Protein AF-A0AAV6KVZ2-F1 (afdb_monomer_lite)

Foldseek 3Di:
DPPVVVVVVVVVVVVVVVVPPDDQQPPVVVCVVVVPDDDCVLQQQQLDDDDPQFFAHQPQQWDPDPDDDDTGGHGNSPPPDRVCSCVRGDHDDDDDDDDDDDDDDDDDDDDDPPPPDAAEEEEEEEEVCCVVVVDPDPLVVLVCVVCLQLRHHYPDYYYFYLALQRLLVVCLVCVVVGQAYEYEDLQDQDPSRNNQSSVLNNVVFAWDFDPVLQVLVCVLDPPDNPDPGRVNRGHGPPQWDFADDPQDSGTWIDGNRYTYQHDPDPVSSVSNSVSVVVVCVVPVSDDRDHRDDPPPPPPDPVPPPPPPDDDDDD

Structure (mmCIF, N/CA/C/O backbone):
data_AF-A0AAV6KVZ2-F1
#
_entry.id   AF-A0AAV6KVZ2-F1
#
loop_
_atom_site.group_PDB
_atom_site.id
_atom_site.type_symbol
_atom_site.label_atom_id
_atom_site.label_alt_id
_atom_site.label_comp_id
_atom_site.label_asym_id
_atom_site.label_entity_id
_atom_site.label_seq_id
_atom_site.pdbx_PDB_ins_code
_atom_site.Cartn_x
_atom_site.Cartn_y
_atom_site.Cartn_z
_atom_site.occupancy
_atom_site.B_iso_or_equiv
_atom_site.auth_seq_id
_atom_site.auth_comp_id
_atom_site.auth_asym_id
_atom_site.auth_atom_id
_atom_site.pdbx_PDB_model_num
ATOM 1 N N . MET A 1 1 ? 38.646 38.964 28.020 1.00 45.88 1 MET A N 1
ATOM 2 C CA . MET A 1 1 ? 37.956 38.286 26.898 1.00 45.88 1 MET A CA 1
ATOM 3 C C . MET A 1 1 ? 37.778 36.779 27.153 1.00 45.88 1 MET A C 1
ATOM 5 O O . MET A 1 1 ? 37.942 36.010 26.229 1.00 45.88 1 MET A O 1
ATOM 9 N N . ASN A 1 2 ? 37.398 36.346 28.369 1.00 44.19 2 ASN A N 1
ATOM 10 C CA . ASN A 1 2 ? 37.163 34.917 28.680 1.00 44.19 2 ASN A CA 1
ATOM 11 C C . ASN A 1 2 ? 35.854 34.644 29.450 1.00 44.19 2 ASN A C 1
ATOM 13 O O . ASN A 1 2 ? 35.636 33.536 29.916 1.00 44.19 2 ASN A O 1
ATOM 17 N N . VAL A 1 3 ? 34.956 35.630 29.565 1.00 39.69 3 VAL A N 1
ATOM 18 C CA . VAL A 1 3 ? 33.634 35.439 30.204 1.00 39.69 3 VAL A CA 1
ATOM 19 C C . VAL A 1 3 ? 32.521 35.241 29.162 1.00 39.69 3 VAL A C 1
ATOM 21 O O . VAL A 1 3 ? 31.504 34.622 29.444 1.00 39.69 3 VAL A O 1
ATOM 24 N N . VAL A 1 4 ? 32.739 35.677 27.916 1.00 39.88 4 VAL A N 1
ATOM 25 C CA . VAL A 1 4 ? 31.730 35.604 26.840 1.00 39.88 4 VAL A CA 1
ATOM 26 C C . VAL A 1 4 ? 31.629 34.196 26.229 1.00 39.88 4 VAL A C 1
ATOM 28 O O . VAL A 1 4 ? 30.555 33.791 25.799 1.00 39.88 4 VAL A O 1
ATOM 31 N N . ALA A 1 5 ? 32.705 33.401 26.270 1.00 41.00 5 ALA A N 1
ATOM 32 C CA . ALA A 1 5 ? 32.698 32.033 25.743 1.00 41.00 5 ALA A CA 1
ATOM 33 C C . ALA A 1 5 ? 31.942 31.034 26.646 1.00 41.00 5 ALA A C 1
ATOM 35 O O . ALA A 1 5 ? 31.371 30.071 26.146 1.00 41.00 5 ALA A O 1
ATOM 36 N N . GLY A 1 6 ? 31.877 31.279 27.962 1.00 36.25 6 GLY A N 1
ATOM 37 C CA . GLY A 1 6 ? 31.180 30.394 28.907 1.00 36.25 6 GLY A CA 1
ATOM 38 C C . GLY A 1 6 ? 29.652 30.508 28.865 1.00 36.25 6 GLY A C 1
ATOM 39 O O . GLY A 1 6 ? 28.956 29.533 29.127 1.00 36.25 6 GLY A O 1
ATOM 40 N N . ILE A 1 7 ? 29.119 31.674 28.481 1.00 40.41 7 ILE A N 1
ATOM 41 C CA . ILE A 1 7 ? 27.667 31.914 28.401 1.00 40.41 7 ILE A CA 1
ATOM 42 C C . ILE A 1 7 ? 27.078 31.299 27.120 1.00 40.41 7 ILE A C 1
ATOM 44 O O . ILE A 1 7 ? 25.950 30.815 27.131 1.00 40.41 7 ILE A O 1
ATOM 48 N N . SER A 1 8 ? 27.861 31.232 26.037 1.00 36.81 8 SER A N 1
ATOM 49 C CA . SER A 1 8 ? 27.413 30.651 24.764 1.00 36.81 8 SER A CA 1
ATOM 50 C C . SER A 1 8 ? 27.262 29.127 24.821 1.00 36.81 8 SER A C 1
ATOM 52 O O . SER A 1 8 ? 26.368 28.579 24.181 1.00 36.81 8 SER A O 1
ATOM 54 N N . VAL A 1 9 ? 28.102 28.443 25.605 1.00 45.66 9 VAL A N 1
ATOM 55 C CA . VAL A 1 9 ? 27.997 26.988 25.798 1.00 45.66 9 VAL A CA 1
ATOM 56 C C . VAL A 1 9 ? 26.833 26.655 26.732 1.00 45.66 9 VAL A C 1
ATOM 58 O O . VAL A 1 9 ? 26.086 25.727 26.454 1.00 45.66 9 VAL A O 1
ATOM 61 N N . LEU A 1 10 ? 26.594 27.462 27.772 1.00 40.72 10 LEU A N 1
ATOM 62 C CA . LEU A 1 10 ? 25.447 27.274 28.666 1.00 40.72 10 LEU A CA 1
ATOM 63 C C . LEU A 1 10 ? 24.098 27.516 27.973 1.00 40.72 10 LEU A C 1
ATOM 65 O O . LEU A 1 10 ? 23.171 26.762 28.243 1.00 40.72 10 LEU A O 1
ATOM 69 N N . LEU A 1 11 ? 23.987 28.482 27.047 1.00 41.22 11 LEU A N 1
ATOM 70 C CA . LEU A 1 11 ? 22.777 28.639 26.222 1.00 41.22 11 LEU A CA 1
ATOM 71 C C . LEU A 1 11 ? 22.594 27.488 25.220 1.00 41.22 11 LEU A C 1
ATOM 73 O O . LEU A 1 11 ? 21.468 27.043 25.016 1.00 41.22 11 LEU A O 1
ATOM 77 N N . GLY A 1 12 ? 23.680 26.985 24.624 1.00 37.12 12 GLY A N 1
ATOM 78 C CA . GLY A 1 12 ? 23.628 25.863 23.680 1.00 37.12 12 GLY A CA 1
ATOM 79 C C . GLY A 1 12 ? 23.163 24.563 24.336 1.00 37.12 12 GLY A C 1
ATOM 80 O O . GLY A 1 12 ? 22.291 23.881 23.804 1.00 37.12 12 GLY A O 1
ATOM 81 N N . THR A 1 13 ? 23.661 24.255 25.535 1.00 41.28 13 THR A N 1
ATOM 82 C CA . THR A 1 13 ? 23.224 23.064 26.276 1.00 41.28 13 THR A CA 1
ATOM 83 C C . THR A 1 13 ? 21.818 23.231 26.856 1.00 41.28 13 THR A C 1
ATOM 85 O O . THR A 1 13 ? 21.098 22.244 26.958 1.00 41.28 13 THR A O 1
ATOM 88 N N . PHE A 1 14 ? 21.378 24.458 27.173 1.00 37.12 14 PHE A N 1
ATOM 89 C CA . PHE A 1 14 ? 19.990 24.713 27.586 1.00 37.12 14 PHE A CA 1
ATOM 90 C C . PHE A 1 14 ? 18.992 24.502 26.441 1.00 37.12 14 PHE A C 1
ATOM 92 O O . PHE A 1 14 ? 17.895 24.023 26.692 1.00 37.12 14 PHE A O 1
ATOM 99 N N . ILE A 1 15 ? 19.375 24.815 25.197 1.00 43.00 15 ILE A N 1
ATOM 100 C CA . ILE A 1 15 ? 18.536 24.607 24.003 1.00 43.00 15 ILE A CA 1
ATOM 101 C C . ILE A 1 15 ? 18.480 23.122 23.617 1.00 43.00 15 ILE A C 1
ATOM 103 O O . ILE A 1 15 ? 17.422 22.633 23.232 1.00 43.00 15 ILE A O 1
ATOM 107 N N . ILE A 1 16 ? 19.574 22.375 23.793 1.00 41.19 16 ILE A N 1
ATOM 108 C CA . ILE A 1 16 ? 19.601 20.930 23.512 1.00 41.19 16 ILE A CA 1
ATOM 109 C C . ILE A 1 16 ? 18.844 20.138 24.592 1.00 41.19 16 ILE A C 1
ATOM 111 O O . ILE A 1 16 ? 18.106 19.221 24.254 1.00 41.19 16 ILE A O 1
ATOM 115 N N . LEU A 1 17 ? 18.908 20.543 25.867 1.00 36.56 17 LEU A N 1
ATOM 116 C CA . LEU A 1 17 ? 18.070 19.953 26.926 1.00 36.56 17 LEU A CA 1
ATOM 117 C C . LEU A 1 17 ? 16.587 20.355 26.834 1.00 36.56 17 LEU A C 1
ATOM 119 O O . LEU A 1 17 ? 15.742 19.664 27.395 1.00 36.56 17 LEU A O 1
ATOM 123 N N . PHE A 1 18 ? 16.250 21.435 26.120 1.00 39.59 18 PHE A N 1
ATOM 124 C CA . PHE A 1 18 ? 14.856 21.796 25.825 1.00 39.59 18 PHE A CA 1
ATOM 125 C C . PHE A 1 18 ? 14.285 21.056 24.605 1.00 39.59 18 PHE A C 1
ATOM 127 O O . PHE A 1 18 ? 13.068 20.945 24.472 1.00 39.59 18 PHE A O 1
ATOM 134 N N . SER A 1 19 ? 15.149 20.513 23.740 1.00 41.16 19 SER A N 1
ATOM 135 C CA . SER A 1 19 ? 14.770 19.774 22.528 1.00 41.16 19 SER A CA 1
ATOM 136 C C . SER A 1 19 ? 14.195 18.380 22.807 1.00 41.16 19 SER A C 1
ATOM 138 O O . SER A 1 19 ? 13.588 17.793 21.916 1.00 41.16 19 SER A O 1
ATOM 140 N N . GLU A 1 20 ? 14.371 17.843 24.017 1.00 40.62 20 GLU A N 1
ATOM 141 C CA . GLU A 1 20 ? 13.894 16.505 24.398 1.00 40.62 20 GLU A CA 1
ATOM 142 C C . GLU A 1 20 ? 12.537 16.506 25.128 1.00 40.62 20 GLU A C 1
ATOM 144 O O . GLU A 1 20 ? 12.079 15.440 25.536 1.00 40.62 20 GLU A O 1
ATOM 149 N N . LEU A 1 21 ? 11.852 17.655 25.289 1.00 41.38 21 LEU A N 1
ATOM 150 C CA . LEU A 1 21 ? 10.635 17.708 26.122 1.00 41.38 21 LEU A CA 1
ATOM 151 C C . LEU A 1 21 ? 9.369 18.355 25.537 1.00 41.38 21 LEU A C 1
ATOM 153 O O . LEU A 1 21 ? 8.394 18.479 26.275 1.00 41.38 21 LEU A O 1
ATOM 157 N N . LEU A 1 22 ? 9.314 18.743 24.259 1.00 41.97 22 LEU A N 1
ATOM 158 C CA . LEU A 1 22 ? 8.143 19.455 23.714 1.00 41.97 22 LEU A CA 1
ATOM 159 C C . LEU A 1 22 ? 7.638 18.867 22.391 1.00 41.97 22 LEU A C 1
ATOM 161 O O . LEU A 1 22 ? 7.711 19.475 21.326 1.00 41.97 22 LEU A O 1
ATOM 165 N N . LEU A 1 23 ? 7.031 17.680 22.484 1.00 45.09 23 LEU A N 1
ATOM 166 C CA . LEU A 1 23 ? 6.074 17.214 21.481 1.00 45.09 23 LEU A CA 1
ATOM 167 C C . LEU A 1 23 ? 4.821 18.129 21.512 1.00 45.09 23 LEU A C 1
ATOM 169 O O . LEU A 1 23 ? 4.102 18.194 22.504 1.00 45.09 23 LEU A O 1
ATOM 173 N N . SER A 1 24 ? 4.583 18.836 20.404 1.00 46.78 24 SER A N 1
ATOM 174 C CA . SER A 1 24 ? 3.329 19.489 19.967 1.00 46.78 24 SER A CA 1
ATOM 175 C C . SER A 1 24 ? 2.695 20.651 20.777 1.00 46.78 24 SER A C 1
ATOM 177 O O . SER A 1 24 ? 1.511 20.929 20.570 1.00 46.78 24 SER A O 1
ATOM 179 N N . ILE A 1 25 ? 3.431 21.400 21.613 1.00 51.09 25 ILE A N 1
ATOM 180 C CA . ILE A 1 25 ? 2.897 22.622 22.280 1.00 51.09 25 ILE A CA 1
ATOM 181 C C . ILE A 1 25 ? 3.502 23.964 21.810 1.00 51.09 25 ILE A C 1
ATOM 183 O O . ILE A 1 25 ? 2.911 25.017 22.049 1.00 51.09 25 ILE A O 1
ATOM 187 N N . ASP A 1 26 ? 4.616 23.980 21.071 1.00 66.50 26 ASP A N 1
ATOM 188 C CA . ASP A 1 26 ? 5.474 25.182 21.065 1.00 66.50 26 ASP A CA 1
ATOM 189 C C . ASP A 1 26 ? 5.425 26.116 19.845 1.00 66.50 26 ASP A C 1
ATOM 191 O O . ASP A 1 26 ? 5.998 27.206 19.895 1.00 66.50 26 ASP A O 1
ATOM 195 N N . ILE A 1 27 ? 4.694 25.794 18.770 1.00 74.38 27 ILE A N 1
ATOM 196 C CA . ILE A 1 27 ? 4.534 26.762 17.661 1.00 74.38 27 ILE A CA 1
ATOM 197 C C . ILE A 1 27 ? 3.760 27.992 18.155 1.00 74.38 27 ILE A C 1
ATOM 199 O O . ILE A 1 27 ? 4.134 29.132 17.878 1.00 74.38 27 ILE A O 1
ATOM 203 N N . TRP A 1 28 ? 2.704 27.780 18.942 1.00 81.62 28 TRP A N 1
ATOM 204 C CA . TRP A 1 28 ? 1.915 28.874 19.500 1.00 81.62 28 TRP A CA 1
ATOM 205 C C . TRP A 1 28 ? 2.687 29.687 20.539 1.00 81.62 28 TRP A C 1
ATOM 207 O O . TRP A 1 28 ? 2.597 30.916 20.529 1.00 81.62 28 TRP A O 1
ATOM 217 N N . ALA A 1 29 ? 3.489 29.031 21.383 1.00 77.19 29 ALA A N 1
ATOM 218 C CA . ALA A 1 29 ? 4.360 29.714 22.334 1.00 77.19 29 ALA A CA 1
ATOM 219 C C . ALA A 1 29 ? 5.362 30.625 21.610 1.00 77.19 29 ALA A C 1
ATOM 221 O O . ALA A 1 29 ? 5.516 31.791 21.985 1.00 77.19 29 ALA A O 1
ATOM 222 N N . PHE A 1 30 ? 5.967 30.142 20.522 1.00 80.56 30 PHE A N 1
ATOM 223 C CA . PHE A 1 30 ? 6.857 30.930 19.672 1.00 80.56 30 PHE A CA 1
ATOM 224 C C . PHE A 1 30 ? 6.142 32.128 19.027 1.00 80.56 30 PHE A C 1
ATOM 226 O O . PHE A 1 30 ? 6.596 33.265 19.169 1.00 80.56 30 PHE A O 1
ATOM 233 N N . LEU A 1 31 ? 4.996 31.907 18.371 1.00 83.06 31 LEU A N 1
ATOM 234 C CA . LEU A 1 31 ? 4.240 32.970 17.694 1.00 83.06 31 LEU A CA 1
ATOM 235 C C . LEU A 1 31 ? 3.813 34.084 18.662 1.00 83.06 31 LEU A C 1
ATOM 237 O O . LEU A 1 31 ? 3.938 35.268 18.335 1.00 83.06 31 LEU A O 1
ATOM 241 N N . LEU A 1 32 ? 3.350 33.721 19.863 1.00 82.31 32 LEU A N 1
ATOM 242 C CA . LEU A 1 32 ? 2.926 34.676 20.889 1.00 82.31 32 LEU A CA 1
ATOM 243 C C . LEU A 1 32 ? 4.117 35.411 21.517 1.00 82.31 32 LEU A C 1
ATOM 245 O O . LEU A 1 32 ? 4.066 36.633 21.675 1.00 82.31 32 LEU A O 1
ATOM 249 N N . THR A 1 33 ? 5.205 34.700 21.823 1.00 82.88 33 THR A N 1
ATOM 250 C CA . THR A 1 33 ? 6.411 35.283 22.439 1.00 82.88 33 THR A CA 1
ATOM 251 C C . THR A 1 33 ? 7.108 36.254 21.492 1.00 82.88 33 THR A C 1
ATOM 253 O O . THR A 1 33 ? 7.451 37.373 21.878 1.00 82.88 33 THR A O 1
ATOM 256 N N . CYS A 1 34 ? 7.255 35.871 20.224 1.00 82.38 34 CYS A N 1
ATOM 257 C CA . CYS A 1 34 ? 7.868 36.700 19.189 1.00 82.38 34 CYS A CA 1
ATOM 258 C C . CYS A 1 34 ? 6.903 37.741 18.595 1.00 82.38 34 CYS A C 1
ATOM 260 O O . CYS A 1 34 ? 7.308 38.518 17.731 1.00 82.38 34 CYS A O 1
ATOM 262 N N . LYS A 1 35 ? 5.641 37.783 19.056 1.00 84.94 35 LYS A N 1
ATOM 263 C CA . LYS A 1 35 ? 4.577 38.676 18.559 1.00 84.94 35 LYS A CA 1
ATOM 264 C C . LYS A 1 35 ? 4.429 38.631 17.034 1.00 84.94 35 LYS A C 1
ATOM 266 O O . LYS A 1 35 ? 4.205 39.653 16.380 1.00 84.94 35 LYS A O 1
ATOM 271 N N . VAL A 1 36 ? 4.563 37.436 16.468 1.00 84.25 36 VAL A N 1
ATOM 272 C CA . VAL A 1 36 ? 4.396 37.201 15.034 1.00 84.25 36 VAL A CA 1
ATOM 273 C C . VAL A 1 36 ? 2.915 37.340 14.699 1.00 84.25 36 VAL A C 1
ATOM 275 O O . VAL A 1 36 ? 2.055 36.789 15.386 1.00 84.25 36 VAL A O 1
ATOM 278 N N . ARG A 1 37 ? 2.590 38.091 13.643 1.00 85.56 37 ARG A N 1
ATOM 279 C CA . ARG A 1 37 ? 1.201 38.195 13.178 1.00 85.56 37 ARG A CA 1
ATOM 280 C C . ARG A 1 37 ? 0.755 36.858 12.588 1.00 85.56 37 ARG A C 1
ATOM 282 O O . ARG A 1 37 ? 1.418 36.335 11.698 1.00 85.56 37 ARG A O 1
ATOM 289 N N . TYR A 1 38 ? -0.394 36.360 13.034 1.00 84.44 38 TYR A N 1
ATOM 290 C CA . TYR A 1 38 ? -1.058 35.173 12.495 1.00 84.44 38 TYR A CA 1
ATOM 291 C C . TYR A 1 38 ? -2.487 35.502 12.036 1.00 84.44 38 TYR A C 1
ATOM 293 O O . TYR A 1 38 ? -2.988 36.609 12.241 1.00 84.44 38 TYR A O 1
ATOM 301 N N . CYS A 1 39 ? -3.130 34.556 11.347 1.00 86.44 39 CYS A N 1
ATOM 302 C CA . CYS A 1 39 ? -4.479 34.742 10.812 1.00 86.44 39 CYS A CA 1
ATOM 303 C C . CYS A 1 39 ? -5.520 34.861 11.939 1.00 86.44 39 CYS A C 1
ATOM 305 O O . CYS A 1 39 ? -5.598 33.994 12.803 1.00 86.44 39 CYS A O 1
ATOM 307 N N . SER A 1 40 ? -6.386 35.875 11.885 1.00 88.44 40 SER A N 1
ATOM 308 C CA . SER A 1 40 ? -7.417 36.134 12.907 1.00 88.44 40 SER A CA 1
ATOM 309 C C . SER A 1 40 ? -8.502 35.055 13.013 1.00 88.44 40 SER A C 1
ATOM 311 O O . SER A 1 40 ? -9.307 35.074 13.943 1.00 88.44 40 SER A O 1
ATOM 313 N N . LEU A 1 41 ? -8.554 34.104 12.076 1.00 87.12 41 LEU A N 1
ATOM 314 C CA . LEU A 1 41 ? -9.411 32.925 12.197 1.00 87.12 41 LEU A CA 1
ATOM 315 C C . LEU A 1 41 ? -8.935 32.001 13.324 1.00 87.12 41 LEU A C 1
ATOM 317 O O . LEU A 1 41 ? -9.760 31.375 13.981 1.00 87.12 41 LEU A O 1
ATOM 321 N N . TYR A 1 42 ? -7.637 31.969 13.629 1.00 88.19 42 TYR A N 1
ATOM 322 C CA . TYR A 1 42 ? -7.141 31.186 14.760 1.00 88.19 42 TYR A CA 1
ATOM 323 C C . TYR A 1 42 ? -7.688 31.690 16.102 1.00 88.19 42 TYR A C 1
ATOM 325 O O . TYR A 1 42 ? -7.873 30.893 17.015 1.00 88.19 42 TYR A O 1
ATOM 333 N N . ASP A 1 43 ? -8.061 32.969 16.209 1.00 88.75 43 ASP A N 1
ATOM 334 C CA . ASP A 1 43 ? -8.740 33.507 17.397 1.00 88.75 43 ASP A CA 1
ATOM 335 C C . ASP A 1 43 ? -10.205 33.059 17.520 1.00 88.75 43 ASP A C 1
ATOM 337 O O . ASP A 1 43 ? -10.811 33.170 18.583 1.00 88.75 43 ASP A O 1
ATOM 341 N N . GLN A 1 44 ? -10.774 32.538 16.433 1.00 87.69 44 GLN A N 1
ATOM 342 C CA . GLN A 1 44 ? -12.174 32.125 16.306 1.00 87.69 44 GLN A CA 1
ATOM 343 C C . GLN A 1 44 ? -12.332 30.597 16.337 1.00 87.69 44 GLN A C 1
ATOM 345 O O . GLN A 1 44 ? -13.322 30.065 15.842 1.00 87.69 44 GLN A O 1
ATOM 350 N N . GLY A 1 45 ? -11.355 29.878 16.900 1.00 85.62 45 GLY A N 1
ATOM 351 C CA . GLY A 1 45 ? -11.415 28.426 17.082 1.00 85.62 45 GLY A CA 1
ATOM 352 C C . GLY A 1 45 ? -10.989 27.587 15.890 1.00 85.62 45 GLY A C 1
ATOM 353 O O . GLY A 1 45 ? -11.044 26.364 15.968 1.00 85.62 45 GLY A O 1
ATOM 354 N N . TYR A 1 46 ? -10.544 28.192 14.792 1.00 88.19 46 TYR A N 1
ATOM 355 C CA . TYR A 1 46 ? -9.969 27.431 13.687 1.00 88.19 46 TYR A CA 1
ATOM 356 C C . TYR A 1 46 ? -8.568 26.978 14.067 1.00 88.19 46 TYR A C 1
ATOM 358 O O . TYR A 1 46 ? -7.735 27.812 14.378 1.00 88.19 46 TYR A O 1
ATOM 366 N N . THR A 1 47 ? -8.289 25.679 14.036 1.00 87.12 47 THR A N 1
ATOM 367 C CA . THR A 1 47 ? -6.973 25.126 14.415 1.00 87.12 47 THR A CA 1
ATOM 368 C C . THR A 1 47 ? -6.155 24.651 13.216 1.00 87.12 47 THR A C 1
ATOM 370 O O . THR A 1 47 ? -4.959 24.422 13.339 1.00 87.12 47 THR A O 1
ATOM 373 N N . SER A 1 48 ? -6.774 24.563 12.035 1.00 82.69 48 SER A N 1
ATOM 374 C CA . SER A 1 48 ? -6.115 24.270 10.763 1.00 82.69 48 SER A CA 1
ATOM 375 C C . SER A 1 48 ? -6.878 24.966 9.641 1.00 82.69 48 SER A C 1
ATOM 377 O O . SER A 1 48 ? -8.071 24.722 9.470 1.00 82.69 48 SER A O 1
ATOM 379 N N . ILE A 1 49 ? -6.207 25.840 8.888 1.00 80.00 49 ILE A N 1
ATOM 380 C CA . ILE A 1 49 ? -6.822 26.577 7.776 1.00 80.00 49 ILE A CA 1
ATOM 381 C C . ILE A 1 49 ? -6.533 25.839 6.465 1.00 80.00 49 ILE A C 1
ATOM 383 O O . ILE A 1 49 ? -5.380 25.564 6.128 1.00 80.00 49 ILE A O 1
ATOM 387 N N . GLY A 1 50 ? -7.590 25.463 5.751 1.00 73.94 50 GLY A N 1
ATOM 388 C CA . GLY A 1 50 ? -7.559 24.819 4.441 1.00 73.94 50 GLY A CA 1
ATOM 389 C C . GLY A 1 50 ? -8.260 25.662 3.379 1.00 73.94 50 GLY A C 1
ATOM 390 O O . GLY A 1 50 ? -7.986 26.849 3.223 1.00 73.94 50 GLY A O 1
ATOM 391 N N . SER A 1 51 ? -9.166 25.034 2.637 1.00 72.94 51 SER A N 1
ATOM 392 C CA . SER A 1 51 ? -10.070 25.691 1.696 1.00 72.94 51 SER A CA 1
ATOM 393 C C . SER A 1 51 ? -11.271 26.314 2.421 1.00 72.94 51 SER A C 1
ATOM 395 O O . SER A 1 51 ? -11.660 25.918 3.517 1.00 72.94 51 SER A O 1
ATOM 397 N N . ILE A 1 52 ? -11.948 27.258 1.767 1.00 72.50 52 ILE A N 1
ATOM 398 C CA . ILE A 1 52 ? -13.198 27.852 2.273 1.00 72.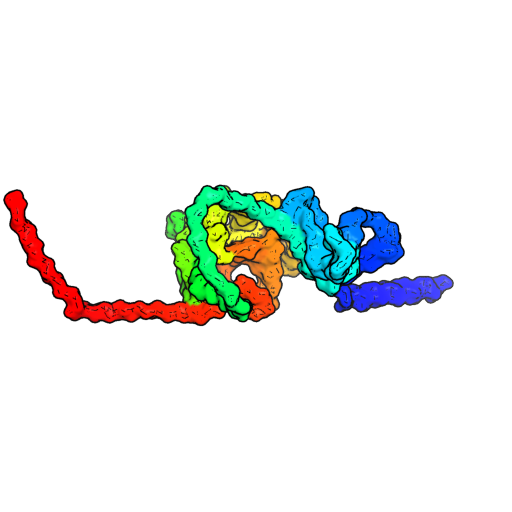50 52 ILE A CA 1
ATOM 399 C C . ILE A 1 52 ? -14.360 26.842 2.381 1.00 72.50 52 ILE A C 1
ATOM 401 O O . ILE A 1 52 ? -15.416 27.175 2.911 1.00 72.50 52 ILE A O 1
ATOM 405 N N . HIS A 1 53 ? -14.196 25.625 1.850 1.00 70.31 53 HIS A N 1
ATOM 406 C CA . HIS A 1 53 ? -15.236 24.592 1.801 1.00 70.31 53 HIS A CA 1
ATOM 407 C C . HIS A 1 53 ? -15.023 23.428 2.777 1.00 70.31 53 HIS A C 1
ATOM 409 O O . HIS A 1 53 ? -15.938 22.626 2.953 1.00 70.31 53 HIS A O 1
ATOM 415 N N . ASP A 1 54 ? -13.837 23.309 3.374 1.00 75.94 54 ASP A N 1
ATOM 416 C CA . ASP A 1 54 ? -13.450 22.177 4.226 1.00 75.94 54 ASP A CA 1
ATOM 417 C C . ASP A 1 54 ? -12.955 22.608 5.611 1.00 75.94 54 ASP A C 1
ATOM 419 O O . ASP A 1 54 ? -12.576 21.761 6.413 1.00 75.94 54 ASP A O 1
ATOM 423 N N . THR A 1 55 ? -12.959 23.910 5.893 1.00 81.00 55 THR A N 1
ATOM 424 C CA . THR A 1 55 ? -12.423 24.487 7.124 1.00 81.00 55 THR A CA 1
ATOM 425 C C . THR A 1 55 ? -13.568 24.913 8.036 1.00 81.00 55 THR A C 1
ATOM 427 O O . THR A 1 55 ? -14.293 25.858 7.725 1.00 81.00 55 THR A O 1
ATOM 430 N N . VAL A 1 56 ? -13.727 24.227 9.169 1.00 83.62 56 VAL A N 1
ATOM 431 C CA . VAL A 1 56 ? -14.680 24.575 10.234 1.00 83.62 56 VAL A CA 1
ATOM 432 C C . VAL A 1 56 ? -13.953 24.807 11.570 1.00 83.62 56 VAL A C 1
ATOM 434 O O . VAL A 1 56 ? -12.850 24.283 11.763 1.00 83.62 56 VAL A O 1
ATOM 437 N N . PRO A 1 57 ? -14.525 25.598 12.501 1.00 84.12 57 PRO A N 1
ATOM 438 C CA . PRO A 1 57 ? -13.966 25.757 13.840 1.00 84.12 57 PRO A CA 1
ATOM 439 C C . PRO A 1 57 ? -13.845 24.413 14.563 1.00 84.12 57 PRO A C 1
ATOM 441 O O . PRO A 1 57 ? -14.686 23.524 14.415 1.00 84.12 57 PRO A O 1
ATOM 444 N N . ASN A 1 58 ? -12.803 24.264 15.373 1.00 84.44 58 ASN A N 1
ATOM 445 C CA . ASN A 1 58 ? -12.594 23.072 16.175 1.00 84.44 58 ASN A CA 1
ATOM 446 C C . ASN A 1 58 ? -13.629 23.014 17.306 1.00 84.44 58 ASN A C 1
ATOM 448 O O . ASN A 1 58 ? -13.653 23.877 18.186 1.00 84.44 58 ASN A O 1
ATOM 452 N N . ALA A 1 59 ? -14.457 21.968 17.307 1.00 84.62 59 ALA A N 1
ATOM 453 C CA . ALA A 1 59 ? -15.520 21.782 18.292 1.00 84.62 59 ALA A CA 1
ATOM 454 C C . ALA A 1 59 ? -15.005 21.743 19.745 1.00 84.62 59 ALA A C 1
ATOM 456 O O . ALA A 1 59 ? -15.710 22.170 20.656 1.00 84.62 59 ALA A O 1
ATOM 457 N N . LEU A 1 60 ? -13.762 21.301 19.970 1.00 82.44 60 LEU A N 1
ATOM 458 C CA . LEU A 1 60 ? -13.148 21.231 21.304 1.00 82.44 60 LEU A CA 1
ATOM 459 C C . LEU A 1 60 ? -12.825 22.605 21.899 1.00 82.44 60 LEU A C 1
ATOM 461 O O . LEU A 1 60 ? -12.596 22.724 23.100 1.00 82.44 60 LEU A O 1
ATOM 465 N N . LEU A 1 61 ? -12.818 23.646 21.066 1.00 83.75 61 LEU A N 1
ATOM 466 C CA . LEU A 1 61 ? -12.640 25.029 21.493 1.00 83.75 61 LEU A CA 1
ATOM 467 C C . LEU A 1 61 ? -13.977 25.742 21.732 1.00 83.75 61 LEU A C 1
ATOM 469 O O . LEU A 1 61 ? -13.971 26.910 22.117 1.00 83.75 61 LEU A O 1
ATOM 473 N N . GLY A 1 62 ? -15.113 25.072 21.523 1.00 83.62 62 GLY A N 1
ATOM 474 C CA . GLY A 1 62 ? -16.439 25.640 21.753 1.00 83.62 62 GLY A CA 1
ATOM 475 C C . GLY A 1 62 ? -16.687 25.972 23.227 1.00 83.62 62 GLY A C 1
ATOM 476 O O . GLY A 1 62 ? -16.398 25.181 24.125 1.00 83.62 62 GLY A O 1
ATOM 477 N N . VAL A 1 63 ? -17.238 27.156 23.489 1.00 79.44 63 VAL A N 1
ATOM 478 C CA . VAL A 1 63 ? -17.727 27.573 24.805 1.00 79.44 63 VAL A CA 1
ATOM 479 C C . VAL A 1 63 ? -19.244 27.446 24.801 1.00 79.44 63 VAL A C 1
ATOM 481 O O . VAL A 1 63 ? -19.930 28.183 24.096 1.00 79.44 63 VAL A O 1
ATOM 484 N N . ASN A 1 64 ? -19.765 26.520 25.605 1.00 64.50 64 ASN A N 1
ATOM 485 C CA . ASN A 1 64 ? -21.199 26.407 25.846 1.00 64.50 64 ASN A CA 1
ATOM 486 C C . ASN A 1 64 ? -21.623 27.542 26.780 1.00 64.50 64 ASN A C 1
ATOM 488 O O . ASN A 1 64 ? -21.518 27.410 27.998 1.00 64.50 64 ASN A O 1
ATOM 492 N N . ASP A 1 65 ? -22.050 28.664 26.209 1.00 57.41 65 ASP A N 1
ATOM 493 C CA . ASP A 1 65 ? -22.688 29.732 26.971 1.00 57.41 65 ASP A CA 1
ATOM 494 C C . ASP A 1 65 ? -24.202 29.534 26.886 1.00 57.41 65 ASP A C 1
ATOM 496 O O . ASP A 1 65 ? -24.778 29.492 25.797 1.00 57.41 65 ASP A O 1
ATOM 500 N N . SER A 1 66 ? -24.849 29.346 28.032 1.00 58.03 66 SER A N 1
ATOM 501 C CA . SER A 1 66 ? -26.260 28.961 28.116 1.00 58.03 66 SER A CA 1
ATOM 502 C C . SER A 1 66 ? -27.238 30.074 27.723 1.00 58.03 66 SER A C 1
ATOM 504 O O . SER A 1 66 ? -28.439 29.857 27.840 1.00 58.03 66 SER A O 1
ATOM 506 N N . ASP A 1 67 ? -26.762 31.239 27.263 1.00 59.22 67 ASP A N 1
ATOM 507 C CA . ASP A 1 67 ? -27.622 32.422 27.135 1.00 59.22 67 ASP A CA 1
ATOM 508 C C . ASP A 1 67 ? -27.373 33.352 25.928 1.00 59.22 67 ASP A C 1
ATOM 510 O O . ASP A 1 67 ? -27.774 34.513 25.946 1.00 59.22 67 ASP A O 1
ATOM 514 N N . ASN A 1 68 ? -26.764 32.891 24.826 1.00 53.16 68 ASN A N 1
ATOM 515 C CA . ASN A 1 68 ? -26.897 33.609 23.546 1.00 53.16 68 ASN A CA 1
ATOM 516 C C . ASN A 1 68 ? -26.570 32.742 22.322 1.00 53.16 68 ASN A C 1
ATOM 518 O O . ASN A 1 68 ? -25.611 31.981 22.304 1.00 53.16 68 ASN A O 1
ATOM 522 N N . SER A 1 69 ? -27.357 32.912 21.262 1.00 55.16 69 SER A N 1
ATOM 523 C CA . SER A 1 69 ? -27.428 32.106 20.032 1.00 55.16 69 SER A CA 1
ATOM 524 C C . SER A 1 69 ? -26.233 32.228 19.064 1.00 55.16 69 SER A C 1
ATOM 526 O O . SER A 1 69 ? -26.404 32.159 17.845 1.00 55.16 69 SER A O 1
ATOM 528 N N . LYS A 1 70 ? -25.010 32.407 19.575 1.00 58.41 70 LYS A N 1
ATOM 529 C CA . LYS A 1 70 ? -23.776 32.388 18.776 1.00 58.41 70 LYS A CA 1
ATOM 530 C C . LYS A 1 70 ? -22.743 31.483 19.435 1.00 58.41 70 LYS A C 1
ATOM 532 O O . LYS A 1 70 ? -22.249 31.803 20.512 1.00 58.41 70 LYS A O 1
ATOM 537 N N . GLU A 1 71 ? -22.399 30.388 18.758 1.00 66.12 71 GLU A N 1
ATOM 538 C CA . GLU A 1 71 ? -21.289 29.514 19.144 1.00 66.12 71 GLU A CA 1
ATOM 539 C C . GLU A 1 71 ? -20.008 30.351 19.257 1.00 66.12 71 GLU A C 1
ATOM 541 O O . GLU A 1 71 ? -19.536 30.941 18.281 1.00 66.12 71 GLU A O 1
ATOM 546 N N . LYS A 1 72 ? -19.481 30.469 20.476 1.00 82.88 72 LYS A N 1
ATOM 547 C CA . LYS A 1 72 ? -18.266 31.228 20.762 1.00 82.88 72 LYS A CA 1
ATOM 548 C C . LYS A 1 72 ? -17.126 30.244 20.941 1.00 82.88 72 LYS A C 1
ATOM 550 O O . LYS A 1 72 ? -17.210 29.358 21.784 1.00 82.88 72 LYS A O 1
ATOM 555 N N . PHE A 1 73 ? -16.057 30.413 20.177 1.00 88.00 73 PHE A N 1
ATOM 556 C CA . PHE A 1 73 ? -14.896 29.535 20.245 1.00 88.00 73 PHE A CA 1
ATOM 557 C C . PHE A 1 73 ? -13.722 30.221 20.942 1.00 88.00 73 PHE A C 1
ATOM 559 O O . PHE A 1 73 ? -13.562 31.442 20.885 1.00 88.00 73 PHE A O 1
ATOM 566 N N . ARG A 1 74 ? -12.909 29.418 21.624 1.00 88.06 74 ARG A N 1
ATOM 567 C CA . ARG A 1 74 ? -11.610 29.806 22.171 1.00 88.06 74 ARG A CA 1
ATOM 568 C C . ARG A 1 74 ? -10.558 29.840 21.057 1.00 88.06 74 ARG A C 1
ATOM 570 O O . ARG A 1 74 ? -10.698 29.114 20.078 1.00 88.06 74 ARG A O 1
ATOM 577 N N . PRO A 1 75 ? -9.498 30.644 21.202 1.00 88.00 75 PRO A N 1
ATOM 578 C CA . PRO A 1 75 ? -8.404 30.676 20.242 1.00 88.00 75 PRO A CA 1
ATOM 579 C C . PRO A 1 75 ? -7.660 29.334 20.139 1.00 88.00 75 PRO A C 1
ATOM 581 O O . PRO A 1 75 ? -7.582 28.572 21.103 1.00 88.00 75 PRO A O 1
ATOM 584 N N . ALA A 1 76 ? -7.066 29.079 18.974 1.00 86.88 76 ALA A N 1
ATOM 585 C CA . ALA A 1 76 ? -6.424 27.821 18.596 1.00 86.88 76 ALA A CA 1
ATOM 586 C C . ALA A 1 76 ? -5.278 27.385 19.520 1.00 86.88 76 ALA A C 1
ATOM 588 O O . ALA A 1 76 ? -5.102 26.194 19.754 1.00 86.88 76 ALA A O 1
ATOM 589 N N . TYR A 1 77 ? -4.536 28.339 20.087 1.00 84.69 77 TYR A N 1
ATOM 590 C CA . TYR A 1 77 ? -3.452 28.068 21.036 1.00 84.69 77 TYR A CA 1
ATOM 591 C C . TYR A 1 77 ? -3.929 27.550 22.400 1.00 84.69 77 TYR A C 1
ATOM 593 O O . TYR A 1 77 ? -3.106 27.162 23.221 1.00 84.69 77 TYR A O 1
ATOM 601 N N . LEU A 1 78 ? -5.240 27.559 22.670 1.00 85.25 78 LEU A N 1
ATOM 602 C CA . LEU A 1 78 ? -5.828 26.947 23.867 1.00 85.25 78 LEU A CA 1
ATOM 603 C C . LEU A 1 78 ? -6.269 25.496 23.633 1.00 85.25 78 LEU A C 1
ATOM 605 O O . LEU A 1 78 ? -6.926 24.919 24.502 1.00 85.25 78 LEU A O 1
ATOM 609 N N . LEU A 1 79 ? -5.948 24.911 22.474 1.00 84.31 79 LEU A N 1
ATOM 610 C CA . LEU A 1 79 ? -6.233 23.509 22.202 1.00 84.31 79 LEU A CA 1
ATOM 611 C C . LEU A 1 79 ? -5.355 22.621 23.109 1.00 84.31 79 LEU A C 1
ATOM 613 O O . LEU A 1 79 ? -4.134 22.750 23.056 1.00 84.31 79 LEU A O 1
ATOM 617 N N . PRO A 1 80 ? -5.939 21.726 23.932 1.00 72.00 80 PRO A N 1
ATOM 618 C CA . PRO A 1 80 ? -5.171 20.930 24.896 1.00 72.00 80 PRO A CA 1
ATOM 619 C C . PRO A 1 80 ? -4.260 19.876 24.259 1.00 72.00 80 PRO A C 1
ATOM 621 O O . PRO A 1 80 ? -3.253 19.504 24.850 1.00 72.00 80 PRO A O 1
ATOM 624 N N . ASP A 1 81 ? -4.641 19.373 23.083 1.00 75.88 81 ASP A N 1
ATOM 625 C CA . ASP A 1 81 ? -3.925 18.328 22.354 1.00 75.88 81 ASP A CA 1
ATOM 626 C C . ASP A 1 81 ? -3.685 18.785 20.911 1.00 75.88 81 ASP A C 1
ATOM 628 O O . ASP A 1 81 ? -4.629 18.926 20.125 1.00 75.88 81 ASP A O 1
ATOM 632 N N . GLY A 1 82 ? -2.416 19.013 20.561 1.00 69.69 82 GLY A N 1
ATOM 633 C CA . GLY A 1 82 ? -2.009 19.438 19.221 1.00 69.69 82 GLY A CA 1
ATOM 634 C C . GLY A 1 82 ? -2.355 18.413 18.139 1.00 69.69 82 GLY A C 1
ATOM 635 O O . GLY A 1 82 ? -2.653 18.789 17.010 1.00 69.69 82 GLY A O 1
ATOM 636 N N . ARG A 1 83 ? -2.473 17.122 18.480 1.00 73.69 83 ARG A N 1
ATOM 637 C CA . ARG A 1 83 ? -2.877 16.073 17.523 1.00 73.69 83 ARG A CA 1
ATOM 638 C C . ARG A 1 83 ? -4.285 16.291 16.964 1.00 73.69 83 ARG A C 1
ATOM 640 O O . ARG A 1 83 ? -4.627 15.752 15.913 1.00 73.69 83 ARG A O 1
ATOM 647 N N . LEU A 1 84 ? -5.102 17.091 17.649 1.00 76.94 84 LEU A N 1
ATOM 648 C CA . LEU A 1 84 ? -6.480 17.405 17.273 1.00 76.94 84 LEU A CA 1
ATOM 649 C C . LEU A 1 84 ? -6.596 18.707 16.468 1.00 76.94 84 LEU A C 1
ATOM 651 O O . LEU A 1 84 ? -7.708 19.133 16.153 1.00 76.94 84 LEU A O 1
ATOM 655 N N . GLU A 1 85 ? -5.480 19.331 16.080 1.00 79.94 85 GLU A N 1
ATOM 656 C CA . GLU A 1 85 ? -5.458 20.565 15.284 1.00 79.94 85 GLU A CA 1
ATOM 657 C C . GLU A 1 85 ? -6.229 20.438 13.953 1.00 79.94 85 GLU A C 1
ATOM 659 O O . GLU A 1 85 ? -6.775 21.421 13.447 1.00 79.94 85 GLU A O 1
ATOM 664 N N . ARG A 1 86 ? -6.342 19.221 13.401 1.00 76.31 86 ARG A N 1
ATOM 665 C CA . ARG A 1 86 ? -7.035 18.935 12.130 1.00 76.31 86 ARG A CA 1
ATOM 666 C C . ARG A 1 86 ? -8.481 18.464 12.290 1.00 76.31 86 ARG A C 1
ATOM 668 O O . ARG A 1 86 ? -9.142 18.224 11.283 1.00 76.31 86 ARG A O 1
ATOM 675 N N . ALA A 1 87 ? -9.004 18.390 13.515 1.00 75.12 87 ALA A N 1
ATOM 676 C CA . ALA A 1 87 ? -10.382 17.959 13.772 1.00 75.12 87 ALA A CA 1
ATOM 677 C C . ALA A 1 87 ? -11.440 18.883 13.128 1.00 75.12 87 ALA A C 1
ATOM 679 O O . ALA A 1 87 ? -12.564 18.458 12.878 1.00 75.12 87 ALA A O 1
ATOM 680 N N . GLY A 1 88 ? -11.073 20.129 12.808 1.00 68.62 88 GLY A N 1
ATOM 681 C CA . GLY A 1 88 ? -11.911 21.085 12.078 1.00 68.62 88 GLY A CA 1
ATOM 682 C C . GLY A 1 88 ? -11.968 20.885 10.555 1.00 68.62 88 GLY A C 1
ATOM 683 O O . GLY A 1 88 ? -12.530 21.729 9.864 1.00 68.62 88 GLY A O 1
ATOM 684 N N . ARG A 1 89 ? -11.383 19.818 9.990 1.00 71.31 89 ARG A N 1
ATOM 685 C CA . ARG A 1 89 ? -11.457 19.530 8.546 1.00 71.31 89 ARG A CA 1
ATOM 686 C C . ARG A 1 89 ? -12.560 18.522 8.235 1.00 71.31 89 ARG A C 1
ATOM 688 O O . ARG A 1 89 ? -12.313 17.322 8.168 1.00 71.31 89 ARG A O 1
ATOM 695 N N . ALA A 1 90 ? -13.785 19.004 8.041 1.00 61.75 90 ALA A N 1
ATOM 696 C CA . ALA A 1 90 ? -14.927 18.161 7.690 1.00 61.75 90 ALA A CA 1
ATOM 697 C C . ALA A 1 90 ? -15.295 18.320 6.204 1.00 61.75 90 ALA A C 1
ATOM 699 O O . ALA A 1 90 ? -15.646 19.410 5.752 1.00 61.75 90 ALA A O 1
ATOM 700 N N . LYS A 1 91 ? -15.269 17.222 5.433 1.00 50.19 91 LYS A N 1
ATOM 701 C CA . LYS A 1 91 ? -15.846 17.181 4.077 1.00 50.19 91 LYS A CA 1
ATOM 702 C C . LYS A 1 91 ? -17.375 17.228 4.172 1.00 50.19 91 LYS A C 1
ATOM 704 O O . LYS A 1 91 ? -17.987 16.378 4.814 1.00 50.19 91 LYS A O 1
ATOM 709 N N . LYS A 1 92 ? -18.010 18.181 3.484 1.00 36.66 92 LYS A N 1
ATOM 710 C CA . LYS A 1 92 ? -19.470 18.218 3.313 1.00 36.66 92 LYS A CA 1
ATOM 711 C C . LYS A 1 92 ? -19.912 17.072 2.393 1.00 36.66 92 LYS A C 1
ATOM 713 O O . LYS A 1 92 ? -19.760 17.169 1.179 1.00 36.66 92 LYS A O 1
ATOM 718 N N . CYS A 1 93 ? -20.476 16.002 2.952 1.00 31.89 93 CYS A N 1
ATOM 719 C CA . CYS A 1 93 ? -21.233 15.022 2.169 1.00 31.89 93 CYS A CA 1
ATOM 720 C C . CYS A 1 93 ? -22.481 15.709 1.589 1.00 31.89 93 CYS A C 1
ATOM 722 O O . CYS A 1 93 ? -23.286 16.281 2.326 1.00 31.89 93 CYS A O 1
ATOM 724 N N . SER A 1 94 ? -22.640 15.689 0.268 1.00 28.58 94 SER A N 1
ATOM 725 C CA . SER A 1 94 ? -23.870 16.117 -0.406 1.00 28.58 94 SER A CA 1
ATOM 726 C C . SER A 1 94 ? -25.061 15.243 0.028 1.00 28.58 94 SER A C 1
ATOM 728 O O . SER A 1 94 ? -24.882 14.034 0.187 1.00 28.58 94 SER A O 1
ATOM 730 N N . PRO A 1 95 ? -26.272 15.803 0.215 1.00 31.72 95 PRO A N 1
ATOM 731 C CA . PRO A 1 95 ? -27.422 15.029 0.677 1.00 31.72 95 PRO A CA 1
ATOM 732 C C . PRO A 1 95 ? -27.967 14.109 -0.432 1.00 31.72 95 PRO A C 1
ATOM 734 O O . PRO A 1 95 ? -27.969 14.506 -1.600 1.00 31.72 95 PRO A O 1
ATOM 737 N N . PRO A 1 96 ? -28.477 12.909 -0.094 1.00 33.38 96 PRO A N 1
ATOM 738 C CA . PRO A 1 96 ? -29.213 12.081 -1.037 1.00 33.38 96 PRO A CA 1
ATOM 739 C C . PRO A 1 96 ? -30.601 12.683 -1.292 1.00 33.38 96 PRO A C 1
ATOM 741 O O . PRO A 1 96 ? -31.272 13.181 -0.386 1.00 33.38 96 PRO A O 1
ATOM 744 N N . VAL A 1 97 ? -31.018 12.640 -2.554 1.00 30.88 97 VAL A N 1
ATOM 745 C CA . VAL A 1 97 ? -32.334 13.079 -3.015 1.00 30.88 97 VAL A CA 1
ATOM 746 C C . VAL A 1 97 ? -33.436 12.248 -2.346 1.00 30.88 97 VAL A C 1
ATOM 748 O O . VAL A 1 97 ? -33.376 11.024 -2.280 1.00 30.88 97 VAL A O 1
ATOM 751 N N . SER A 1 98 ? -34.431 12.984 -1.855 1.00 32.41 98 SER A N 1
ATOM 752 C CA . SER A 1 98 ? -35.698 12.567 -1.254 1.00 32.41 98 SER A CA 1
ATOM 753 C C . SER A 1 98 ? -36.399 11.395 -1.958 1.00 32.41 98 SER A C 1
ATOM 755 O O . SER A 1 98 ? -36.696 11.458 -3.149 1.00 32.41 98 SER A O 1
ATOM 757 N N . GLY A 1 99 ? -36.759 10.387 -1.159 1.00 26.53 99 GLY A N 1
ATOM 758 C CA . GLY A 1 99 ? -37.734 9.339 -1.454 1.00 26.53 99 GLY A CA 1
ATOM 759 C C . GLY A 1 99 ? -38.272 8.772 -0.136 1.00 26.53 99 GLY A C 1
ATOM 760 O O . GLY A 1 99 ? -37.631 7.948 0.504 1.00 26.53 99 GLY A O 1
ATOM 761 N N . CYS A 1 100 ? -39.407 9.313 0.302 1.00 23.92 100 CYS A N 1
ATOM 762 C CA . CYS A 1 100 ? -40.111 9.073 1.565 1.00 23.92 100 CYS A CA 1
ATOM 763 C C . CYS A 1 100 ? -40.503 7.596 1.784 1.00 23.92 100 CYS A C 1
ATOM 765 O O . CYS A 1 100 ? -40.974 6.974 0.844 1.00 23.92 100 CYS A O 1
ATOM 767 N N . PHE A 1 101 ? -40.396 7.079 3.017 1.00 24.92 101 PHE A N 1
ATOM 768 C CA . PHE A 1 101 ? -41.550 6.614 3.810 1.00 24.92 101 PHE A CA 1
ATOM 769 C C . PHE A 1 101 ? -41.186 6.517 5.301 1.00 24.92 101 PHE A C 1
ATOM 771 O O . PHE A 1 101 ? -40.156 5.984 5.703 1.00 24.92 101 PHE A O 1
ATOM 778 N N . SER A 1 102 ? -42.067 7.098 6.110 1.00 28.61 102 SER A N 1
ATOM 779 C CA . SER A 1 102 ? -42.034 7.253 7.561 1.00 28.61 102 SER A CA 1
ATOM 780 C C . SER A 1 102 ? -42.329 5.963 8.326 1.00 28.61 102 SER A C 1
ATOM 782 O O . SER A 1 102 ? -43.257 5.240 7.969 1.00 28.61 102 SER A O 1
ATOM 784 N N . SER A 1 103 ? -41.694 5.779 9.484 1.00 27.08 103 SER A N 1
ATOM 785 C CA . SER A 1 103 ? -42.339 5.185 10.666 1.00 27.08 103 SER A CA 1
ATOM 786 C C . SER A 1 103 ? -41.666 5.706 11.933 1.00 27.08 103 SER A C 1
ATOM 788 O O . SER A 1 103 ? -40.473 5.520 12.148 1.00 27.08 103 SER A O 1
ATOM 790 N N . ILE A 1 104 ? -42.457 6.395 12.748 1.00 34.88 104 ILE A N 1
ATOM 791 C CA . ILE A 1 104 ? -42.124 6.869 14.088 1.00 34.88 104 ILE A CA 1
ATOM 792 C C . ILE A 1 104 ? -42.243 5.685 15.050 1.00 34.88 104 ILE A C 1
ATOM 794 O O . ILE A 1 104 ? -43.316 5.095 15.128 1.00 34.88 104 ILE A O 1
ATOM 798 N N . SER A 1 105 ? -41.211 5.416 15.853 1.00 34.16 105 SER A N 1
ATOM 799 C CA . SER A 1 105 ? -41.414 4.953 17.232 1.00 34.16 105 SER A CA 1
ATOM 800 C C . SER A 1 105 ? -40.154 5.111 18.087 1.00 34.16 105 SER A C 1
ATOM 802 O O . SER A 1 105 ? -39.171 4.404 17.902 1.00 34.16 105 SER A O 1
ATOM 804 N N . ASN A 1 106 ? -40.275 6.039 19.038 1.00 32.22 106 ASN A N 1
ATOM 805 C CA . ASN A 1 106 ? -39.836 6.013 20.435 1.00 32.22 106 ASN A CA 1
ATOM 806 C C . ASN A 1 106 ? -38.373 5.709 20.785 1.00 32.22 106 ASN A C 1
ATOM 808 O O . ASN A 1 106 ? -37.842 4.625 20.574 1.00 32.22 106 ASN A O 1
ATOM 812 N N . GLY A 1 107 ? -37.772 6.697 21.453 1.00 39.38 107 GLY A N 1
ATOM 813 C CA . GLY A 1 107 ? -36.426 6.642 21.988 1.00 39.38 107 GLY A CA 1
ATOM 814 C C . GLY A 1 107 ? -36.220 5.566 23.051 1.00 39.38 107 GLY A C 1
ATOM 815 O O . GLY A 1 107 ? -37.025 5.384 23.965 1.00 39.38 107 GLY A O 1
ATOM 816 N N . LEU A 1 108 ? -35.052 4.939 22.962 1.00 31.86 108 LEU A N 1
ATOM 817 C CA . LEU A 1 108 ? -34.363 4.309 24.071 1.00 31.86 108 LEU A CA 1
ATOM 818 C C . LEU A 1 108 ? -32.872 4.649 23.953 1.00 31.86 108 LEU A C 1
ATOM 820 O O . LEU A 1 108 ? -32.308 4.719 22.864 1.00 31.86 108 LEU A O 1
ATOM 824 N N . LYS A 1 109 ? -32.289 4.958 25.106 1.00 31.23 109 LYS A N 1
ATOM 825 C CA . LYS A 1 109 ? -30.935 5.464 25.324 1.00 31.23 109 LYS A CA 1
ATOM 826 C C . LYS A 1 109 ? -29.863 4.550 24.715 1.00 31.23 109 LYS A C 1
ATOM 828 O O . LYS A 1 109 ? -29.963 3.338 24.845 1.00 31.23 109 LYS A O 1
ATOM 833 N N . SER A 1 110 ? -28.822 5.181 24.160 1.00 41.84 110 SER A N 1
ATOM 834 C CA . SER A 1 110 ? -27.404 4.800 24.271 1.00 41.84 110 SER A CA 1
ATOM 835 C C . SER A 1 110 ? -27.133 3.326 24.596 1.00 41.84 110 SER A C 1
ATOM 837 O O . SER A 1 110 ? -27.016 2.982 25.771 1.00 41.84 110 SER A O 1
ATOM 839 N N . VAL A 1 111 ? -26.940 2.499 23.568 1.00 34.31 111 VAL A N 1
ATOM 840 C CA . VAL A 1 111 ? -26.098 1.298 23.646 1.00 34.31 111 VAL A CA 1
ATOM 841 C C . VAL A 1 111 ? -25.396 1.128 22.300 1.00 34.31 111 VAL A C 1
ATOM 843 O O . VAL A 1 111 ? -26.026 1.232 21.247 1.00 34.31 111 VAL A O 1
ATOM 846 N N . ASP A 1 112 ? -24.088 0.914 22.371 1.00 41.28 112 ASP A N 1
ATOM 847 C CA . ASP A 1 112 ? -23.139 0.711 21.285 1.00 41.28 112 ASP A CA 1
ATOM 848 C C . ASP A 1 112 ? -23.676 -0.147 20.132 1.00 41.28 112 ASP A C 1
ATOM 850 O O . ASP A 1 112 ? -23.880 -1.356 20.251 1.00 41.28 112 ASP A O 1
ATOM 854 N N . LEU A 1 113 ? -23.818 0.468 18.958 1.00 36.91 113 LEU A N 1
ATOM 855 C CA . LEU A 1 113 ? -23.909 -0.261 17.699 1.00 36.91 113 LEU A CA 1
ATOM 856 C C . LEU A 1 113 ? -22.491 -0.658 17.274 1.00 36.91 113 LEU A C 1
ATOM 858 O O . LEU A 1 113 ? -21.945 -0.132 16.306 1.00 36.91 113 LEU A O 1
ATOM 862 N N . HIS A 1 114 ? -21.913 -1.642 17.968 1.00 39.19 114 HIS A N 1
ATOM 863 C CA . HIS A 1 114 ? -20.963 -2.550 17.332 1.00 39.19 114 HIS A CA 1
ATOM 864 C C . HIS A 1 114 ? -21.719 -3.257 16.203 1.00 39.19 114 HIS A C 1
ATOM 866 O O . HIS A 1 114 ? -22.304 -4.328 16.374 1.00 39.19 114 HIS A O 1
ATOM 872 N N . LYS A 1 115 ? -21.760 -2.627 15.024 1.00 41.06 115 LYS A N 1
ATOM 873 C CA . LYS A 1 115 ? -22.085 -3.334 13.793 1.00 41.06 115 LYS A CA 1
ATOM 874 C C . LYS A 1 115 ? -21.045 -4.437 13.674 1.00 41.06 115 LYS A C 1
ATOM 876 O O . LYS A 1 115 ? -19.874 -4.167 13.436 1.00 41.06 115 LYS A O 1
ATOM 881 N N . ASN A 1 116 ? -21.504 -5.669 13.844 1.00 44.97 116 ASN A N 1
ATOM 882 C CA . ASN A 1 116 ? -20.806 -6.910 13.533 1.00 44.97 116 ASN A CA 1
ATOM 883 C C . ASN A 1 116 ? -20.623 -7.022 12.000 1.00 44.97 116 ASN A C 1
ATOM 885 O O . ASN A 1 116 ? -21.101 -7.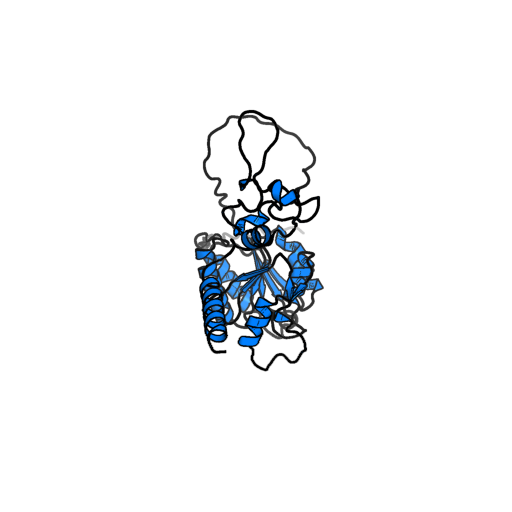954 11.357 1.00 44.97 116 ASN A O 1
ATOM 889 N N . GLY A 1 117 ? -20.066 -5.969 11.395 1.00 56.06 117 GLY A N 1
ATOM 890 C CA . GLY A 1 117 ? -19.799 -5.839 9.977 1.00 56.06 117 GLY A CA 1
ATOM 891 C C . GLY A 1 117 ? -18.515 -6.582 9.677 1.00 56.06 117 GLY A C 1
ATOM 892 O O . GLY A 1 117 ? -17.469 -6.284 10.244 1.00 56.06 117 GLY A O 1
ATOM 893 N N . MET A 1 118 ? -18.622 -7.585 8.818 1.00 77.50 118 MET A N 1
ATOM 894 C CA . MET A 1 118 ? -17.482 -8.334 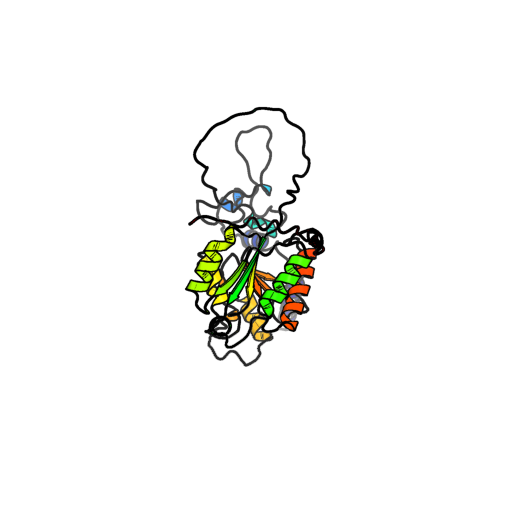8.318 1.00 77.50 118 MET A CA 1
ATOM 895 C C . MET A 1 118 ? -16.558 -7.381 7.556 1.00 77.50 118 MET A C 1
ATOM 897 O O . MET A 1 118 ? -16.946 -6.881 6.499 1.00 77.50 118 MET A O 1
ATOM 901 N N . LEU A 1 119 ? -15.372 -7.124 8.111 1.00 88.00 119 LEU A N 1
ATOM 902 C CA . LEU A 1 119 ? -14.382 -6.235 7.509 1.00 88.00 119 LEU A CA 1
ATOM 903 C C . LEU A 1 119 ? -13.852 -6.842 6.215 1.00 88.00 119 LEU A C 1
ATOM 905 O O . LEU A 1 119 ? -13.531 -8.036 6.162 1.00 88.00 119 LEU A O 1
ATOM 909 N N . LYS A 1 120 ? -13.771 -6.021 5.172 1.00 92.31 120 LYS A N 1
ATOM 910 C CA . LYS A 1 120 ? -13.333 -6.422 3.840 1.00 92.31 120 LYS A CA 1
ATOM 911 C C . LYS A 1 120 ? -11.940 -5.897 3.536 1.00 92.31 120 LYS A C 1
ATOM 913 O O . LYS A 1 120 ? -11.678 -4.703 3.662 1.00 92.31 120 LYS A O 1
ATOM 918 N N . ALA A 1 121 ? -11.080 -6.795 3.070 1.00 93.62 121 ALA A N 1
ATOM 919 C CA . ALA A 1 121 ? -9.766 -6.464 2.545 1.00 93.62 121 ALA A CA 1
ATOM 920 C C . ALA A 1 121 ? -9.710 -6.676 1.028 1.00 93.62 121 ALA A C 1
ATOM 922 O O . ALA A 1 121 ? -10.212 -7.678 0.520 1.00 93.62 121 ALA A O 1
ATOM 923 N N . LEU A 1 122 ? -9.043 -5.771 0.322 1.00 94.56 122 LEU A N 1
ATOM 924 C CA . LEU A 1 122 ? -8.574 -5.979 -1.047 1.00 94.56 122 LEU A CA 1
ATOM 925 C C . LEU A 1 122 ? -7.071 -6.240 -1.019 1.00 94.56 122 LEU A C 1
ATOM 927 O O . LEU A 1 122 ? -6.354 -5.591 -0.261 1.00 94.56 122 LEU A O 1
ATOM 931 N N . VAL A 1 123 ? -6.599 -7.146 -1.868 1.00 95.50 123 VAL A N 1
ATOM 932 C CA . VAL A 1 123 ? -5.169 -7.384 -2.070 1.00 95.50 123 VAL A CA 1
ATOM 933 C C . VAL A 1 123 ? -4.810 -7.066 -3.520 1.00 95.50 123 VAL A C 1
ATOM 935 O O . VAL A 1 123 ? -5.455 -7.574 -4.435 1.00 95.50 123 VAL A O 1
ATOM 938 N N . ILE A 1 124 ? -3.797 -6.228 -3.731 1.00 94.88 124 ILE A N 1
ATOM 939 C CA . ILE A 1 124 ? -3.285 -5.846 -5.048 1.00 94.88 124 ILE A CA 1
ATOM 940 C C . ILE A 1 124 ? -1.812 -6.253 -5.139 1.00 94.88 124 ILE A C 1
ATOM 942 O O . ILE A 1 124 ? -0.994 -5.843 -4.319 1.00 94.88 124 ILE A O 1
ATOM 946 N N . ALA A 1 125 ? -1.487 -7.037 -6.158 1.00 93.94 125 ALA A N 1
ATOM 947 C CA . ALA A 1 125 ? -0.127 -7.363 -6.552 1.00 93.94 125 ALA A CA 1
ATOM 948 C C . ALA A 1 125 ? 0.275 -6.474 -7.732 1.00 93.94 125 ALA A C 1
ATOM 950 O O . ALA A 1 125 ? -0.422 -6.464 -8.749 1.00 93.94 125 ALA A O 1
ATOM 951 N N . VAL A 1 126 ? 1.383 -5.749 -7.615 1.00 92.06 126 VAL A N 1
ATOM 952 C CA . VAL A 1 126 ? 1.941 -4.933 -8.701 1.00 92.06 126 VAL A CA 1
ATOM 953 C C . VAL A 1 126 ? 3.193 -5.622 -9.224 1.00 92.06 126 VAL A C 1
ATOM 955 O O . VAL A 1 126 ? 4.152 -5.797 -8.476 1.00 92.06 126 VAL A O 1
ATOM 958 N N . GLY A 1 127 ? 3.179 -6.027 -10.493 1.00 89.06 127 GLY A N 1
ATOM 959 C CA . GLY A 1 127 ? 4.325 -6.704 -11.095 1.00 89.06 127 GLY A CA 1
ATOM 960 C C . GLY A 1 127 ? 3.999 -7.332 -12.444 1.00 89.06 127 GLY A C 1
ATOM 961 O O . GLY A 1 127 ? 3.128 -8.200 -12.559 1.00 89.06 127 GLY A O 1
ATOM 962 N N . ASP A 1 128 ? 4.732 -6.922 -13.474 1.00 88.50 128 ASP A N 1
ATOM 963 C CA . ASP A 1 128 ? 4.579 -7.466 -14.824 1.00 88.50 128 ASP A CA 1
ATOM 964 C C . ASP A 1 128 ? 5.056 -8.924 -14.893 1.00 88.50 128 ASP A C 1
ATOM 966 O O . ASP A 1 128 ? 4.503 -9.739 -15.626 1.00 88.50 128 ASP A O 1
ATOM 970 N N . GLU A 1 129 ? 6.041 -9.295 -14.078 1.00 87.88 129 GLU A N 1
ATOM 971 C CA . GLU A 1 129 ? 6.564 -10.652 -13.944 1.00 87.88 129 GLU A CA 1
ATOM 972 C C . GLU A 1 129 ? 5.513 -11.663 -13.474 1.00 87.88 129 GLU A C 1
ATOM 974 O O . GLU A 1 129 ? 5.566 -12.829 -13.882 1.00 87.88 129 GLU A O 1
ATOM 979 N N . ILE A 1 130 ? 4.549 -11.211 -12.663 1.00 87.62 130 ILE A N 1
ATOM 980 C CA . ILE A 1 130 ? 3.416 -12.022 -12.211 1.00 87.62 130 ILE A CA 1
ATOM 981 C C . ILE A 1 130 ? 2.424 -12.182 -13.367 1.00 87.62 130 ILE A C 1
ATOM 983 O O . ILE A 1 130 ? 1.971 -13.292 -13.645 1.00 87.62 130 ILE A O 1
ATOM 987 N N . LEU A 1 131 ? 2.126 -11.095 -14.088 1.00 89.06 131 LEU A N 1
ATOM 988 C CA . LEU A 1 131 ? 1.212 -11.115 -15.237 1.00 89.06 131 LEU A CA 1
ATOM 989 C C . LEU A 1 131 ? 1.739 -11.949 -16.408 1.00 89.06 131 LEU A C 1
ATOM 991 O O . LEU A 1 131 ? 0.970 -12.649 -17.066 1.00 89.06 131 LEU A O 1
ATOM 995 N N . PHE A 1 132 ? 3.045 -11.903 -16.661 1.00 89.62 132 PHE A N 1
ATOM 996 C CA . PHE A 1 132 ? 3.698 -12.706 -17.693 1.00 89.62 132 PHE A CA 1
ATOM 997 C C . PHE A 1 132 ? 3.882 -14.171 -17.282 1.00 89.62 132 PHE A C 1
ATOM 999 O O . PHE A 1 132 ? 4.256 -14.994 -18.117 1.00 89.62 132 PHE A O 1
ATOM 1006 N N . GLY A 1 133 ? 3.623 -14.515 -16.016 1.00 87.81 133 GLY A N 1
ATOM 1007 C CA . GLY A 1 133 ? 3.812 -15.865 -15.490 1.00 87.81 133 GLY A CA 1
ATOM 1008 C C . GLY A 1 133 ? 5.281 -16.278 -15.367 1.00 87.81 133 GLY A C 1
ATOM 1009 O O . GLY A 1 133 ? 5.570 -17.464 -15.219 1.00 87.81 133 GLY A O 1
ATOM 1010 N N . SER A 1 134 ? 6.210 -15.320 -15.422 1.00 88.75 134 SER A N 1
ATOM 1011 C CA . SER A 1 134 ? 7.643 -15.561 -15.224 1.00 88.75 134 SER A CA 1
ATOM 1012 C C . SER A 1 134 ? 7.947 -15.939 -13.774 1.00 88.75 134 SER A C 1
ATOM 1014 O O . SER A 1 134 ? 8.843 -16.742 -13.513 1.00 88.75 134 SER A O 1
ATOM 1016 N N . ILE A 1 135 ? 7.198 -15.362 -12.831 1.00 87.25 135 ILE A N 1
ATOM 1017 C CA . ILE A 1 135 ? 7.288 -15.634 -11.397 1.00 87.25 135 ILE A CA 1
ATOM 1018 C C . ILE A 1 135 ? 5.879 -15.931 -10.873 1.00 87.25 135 ILE A C 1
ATOM 1020 O O . ILE A 1 135 ? 4.914 -15.257 -11.223 1.00 87.25 135 ILE A O 1
ATOM 1024 N N . ALA A 1 136 ? 5.754 -16.957 -10.029 1.00 88.62 136 ALA A N 1
ATOM 1025 C CA . ALA A 1 136 ? 4.495 -17.276 -9.364 1.00 88.62 136 ALA A CA 1
ATOM 1026 C C . ALA A 1 136 ? 4.294 -16.387 -8.130 1.00 88.62 136 ALA A C 1
ATOM 1028 O O . ALA A 1 136 ? 5.190 -16.288 -7.289 1.00 88.62 136 ALA A O 1
ATOM 1029 N N . ASP A 1 137 ? 3.104 -15.802 -7.984 1.00 90.69 137 ASP A N 1
ATOM 1030 C CA . ASP A 1 137 ? 2.751 -15.022 -6.798 1.00 90.69 137 ASP A CA 1
ATOM 1031 C C . ASP A 1 137 ? 2.616 -15.917 -5.555 1.00 90.69 137 ASP A C 1
ATOM 1033 O O . ASP A 1 137 ? 1.722 -16.762 -5.452 1.00 90.69 137 ASP A O 1
ATOM 1037 N N . GLN A 1 138 ? 3.517 -15.714 -4.594 1.00 89.75 138 GLN A N 1
ATOM 1038 C CA . GLN A 1 138 ? 3.504 -16.397 -3.297 1.00 89.75 138 GLN A CA 1
ATOM 1039 C C . GLN A 1 138 ? 3.030 -15.491 -2.152 1.00 89.75 138 GLN A C 1
ATOM 1041 O O . GLN A 1 138 ? 2.632 -15.992 -1.094 1.00 89.75 138 GLN A O 1
ATOM 1046 N N . LEU A 1 139 ? 3.066 -14.171 -2.346 1.00 90.75 139 LEU A N 1
ATOM 1047 C CA . LEU A 1 139 ? 2.764 -13.188 -1.308 1.00 90.75 139 LEU A CA 1
ATOM 1048 C C . LEU A 1 139 ? 1.255 -13.050 -1.132 1.00 90.75 139 LEU A C 1
ATOM 1050 O O . LEU A 1 139 ? 0.763 -13.130 -0.005 1.00 90.75 139 LEU A O 1
ATOM 1054 N N . GLY A 1 140 ? 0.514 -12.963 -2.235 1.00 92.06 140 GLY A N 1
ATOM 1055 C CA . GLY A 1 140 ? -0.937 -12.802 -2.240 1.00 92.06 140 GLY A CA 1
ATOM 1056 C C . GLY A 1 140 ? -1.673 -13.881 -1.451 1.00 92.06 140 GLY A C 1
ATOM 1057 O O . GLY A 1 140 ? -2.378 -13.562 -0.486 1.00 92.06 140 GLY A O 1
ATOM 1058 N N . PRO A 1 141 ? -1.478 -15.177 -1.768 1.00 92.50 141 PRO A N 1
ATOM 1059 C CA . PRO A 1 141 ? -2.088 -16.269 -1.012 1.00 92.50 141 PRO A CA 1
ATOM 1060 C C . PRO A 1 141 ? -1.663 -16.306 0.464 1.00 92.50 141 PRO A C 1
ATOM 1062 O O . PRO A 1 141 ? -2.452 -16.685 1.334 1.00 92.50 141 PRO A O 1
ATOM 1065 N N . SER A 1 142 ? -0.419 -15.927 0.776 1.00 92.94 142 SER A N 1
ATOM 1066 C CA . SER A 1 142 ? 0.063 -15.860 2.160 1.00 92.94 142 SER A CA 1
ATOM 1067 C C . SER A 1 142 ? -0.637 -14.751 2.948 1.00 92.94 142 SER A C 1
ATOM 1069 O O . SER A 1 142 ? -1.173 -15.001 4.030 1.00 92.94 142 SER A O 1
ATOM 1071 N N . LEU A 1 143 ? -0.725 -13.558 2.362 1.00 92.69 143 LEU A N 1
ATOM 1072 C CA . LEU A 1 143 ? -1.406 -12.406 2.938 1.00 92.69 143 LEU A CA 1
ATOM 1073 C C . LEU A 1 143 ? -2.902 -12.672 3.131 1.00 92.69 143 LEU A C 1
ATOM 1075 O O . LEU A 1 143 ? -3.450 -12.362 4.185 1.00 92.69 143 LEU A O 1
ATOM 1079 N N . CYS A 1 144 ? -3.555 -13.345 2.180 1.00 92.31 144 CYS A N 1
ATOM 1080 C CA . CYS A 1 144 ? -4.958 -13.736 2.324 1.00 92.31 144 CYS A CA 1
ATOM 1081 C C . CYS A 1 144 ? -5.180 -14.658 3.531 1.00 92.31 144 CYS A C 1
ATOM 1083 O O . CYS A 1 144 ? -6.111 -14.450 4.306 1.00 92.31 144 CYS A O 1
ATOM 1085 N N . ARG A 1 145 ? -4.310 -15.660 3.736 1.00 91.62 145 ARG A N 1
ATOM 1086 C CA . ARG A 1 145 ? -4.393 -16.550 4.910 1.00 91.62 145 ARG A CA 1
ATOM 1087 C C . ARG A 1 145 ? -4.236 -15.778 6.218 1.00 91.62 145 ARG A C 1
ATOM 1089 O O . ARG A 1 145 ? -4.952 -16.064 7.176 1.00 91.62 145 ARG A O 1
ATOM 1096 N N . LYS A 1 146 ? -3.328 -14.802 6.248 1.00 91.50 146 LYS A N 1
ATOM 1097 C CA . LYS A 1 146 ? -3.100 -13.924 7.400 1.00 91.50 146 LYS A CA 1
ATOM 1098 C C . LYS A 1 146 ? -4.286 -12.994 7.677 1.00 91.50 146 LYS A C 1
ATOM 1100 O O . LYS A 1 146 ? -4.703 -12.871 8.820 1.00 91.50 146 LYS A O 1
ATOM 1105 N N . LEU A 1 147 ? -4.892 -12.409 6.646 1.00 89.62 147 LEU A N 1
ATOM 1106 C CA . LEU A 1 147 ? -6.101 -11.588 6.784 1.00 89.62 147 LEU A CA 1
ATOM 1107 C C . LEU A 1 147 ? -7.284 -12.411 7.311 1.00 89.62 147 LEU A C 1
ATOM 1109 O O . LEU A 1 147 ? -7.948 -12.020 8.270 1.00 89.62 147 LEU A O 1
ATOM 1113 N N . CYS A 1 148 ? -7.498 -13.605 6.760 1.00 88.75 148 CYS A N 1
ATOM 1114 C CA . CYS A 1 148 ? -8.542 -14.509 7.238 1.00 88.75 148 CYS A CA 1
ATOM 1115 C C . CYS A 1 148 ? -8.328 -14.942 8.701 1.00 88.75 148 CYS A C 1
ATOM 1117 O O . CYS A 1 148 ? -9.301 -15.119 9.440 1.00 88.75 148 CYS A O 1
ATOM 1119 N N . SER A 1 149 ? -7.074 -15.096 9.149 1.00 87.81 149 SER A N 1
ATOM 1120 C CA . SER A 1 149 ? -6.776 -15.491 10.534 1.00 87.81 149 SER A CA 1
ATOM 1121 C C . SER A 1 149 ? -7.109 -14.400 11.557 1.00 87.81 149 SER A C 1
ATOM 1123 O O . SER A 1 149 ? -7.405 -14.728 12.704 1.00 87.81 149 SER A O 1
ATOM 1125 N N . ILE A 1 150 ? -7.148 -13.130 11.140 1.00 84.38 150 ILE A N 1
ATOM 1126 C CA . ILE A 1 150 ? -7.576 -11.989 11.967 1.00 84.38 150 ILE A CA 1
ATOM 1127 C C . ILE A 1 150 ? -9.050 -11.603 11.749 1.00 84.38 150 ILE A C 1
ATOM 1129 O O . ILE A 1 150 ? -9.460 -10.506 12.123 1.00 84.38 150 ILE A O 1
ATOM 1133 N N . GLY A 1 151 ? -9.839 -12.476 11.112 1.00 82.81 151 GLY A N 1
ATOM 1134 C CA . GLY A 1 151 ? -11.284 -12.292 10.933 1.00 82.81 151 GLY A CA 1
ATOM 1135 C C . GLY A 1 151 ? -11.687 -11.377 9.771 1.00 82.81 151 GLY A C 1
ATOM 1136 O O . GLY A 1 151 ? -12.864 -11.038 9.649 1.00 82.81 151 GLY A O 1
ATOM 1137 N N . TRP A 1 152 ? -10.747 -10.989 8.906 1.00 89.06 152 TRP A N 1
ATOM 1138 C CA . TRP A 1 152 ? -11.027 -10.177 7.722 1.00 89.06 152 TRP A CA 1
ATOM 1139 C C . TRP A 1 152 ? -11.408 -11.061 6.537 1.00 89.06 152 TRP A C 1
ATOM 1141 O O . TRP A 1 152 ? -10.852 -12.139 6.336 1.00 89.06 152 TRP A O 1
ATOM 1151 N N . THR A 1 153 ? -12.347 -10.593 5.720 1.00 91.12 153 THR A N 1
ATOM 1152 C CA . THR A 1 153 ? -12.723 -11.265 4.474 1.00 91.12 153 THR A CA 1
ATOM 1153 C C . THR A 1 153 ? -12.028 -10.603 3.303 1.00 91.12 153 THR A C 1
ATOM 1155 O O . THR A 1 153 ? -12.240 -9.423 3.035 1.00 91.12 153 THR A O 1
ATOM 1158 N N . VAL A 1 154 ? -11.223 -11.367 2.572 1.00 92.56 154 VAL A N 1
ATOM 1159 C CA . VAL A 1 154 ? -10.622 -10.873 1.333 1.00 92.56 154 VAL A CA 1
ATOM 1160 C C . VAL A 1 154 ? -11.683 -10.872 0.236 1.00 92.56 154 VAL A C 1
ATOM 1162 O O . VAL A 1 154 ? -12.227 -11.922 -0.103 1.00 92.56 154 VAL A O 1
ATOM 1165 N N . SER A 1 155 ? -12.009 -9.695 -0.295 1.00 91.31 155 SER A N 1
ATOM 1166 C CA . SER A 1 155 ? -13.030 -9.528 -1.333 1.00 91.31 155 SER A CA 1
ATOM 1167 C C . SER A 1 155 ? -12.520 -9.944 -2.711 1.00 91.31 155 SER A C 1
ATOM 1169 O O . SER A 1 155 ? -13.250 -10.561 -3.485 1.00 91.31 155 SER A O 1
ATOM 1171 N N . GLN A 1 156 ? -11.269 -9.603 -3.014 1.00 91.94 156 GLN A N 1
ATOM 1172 C CA . GLN A 1 156 ? -10.595 -9.901 -4.267 1.00 91.94 156 GLN A CA 1
ATOM 1173 C C . GLN A 1 156 ? -9.075 -9.841 -4.060 1.00 91.94 156 GLN A C 1
ATOM 1175 O O . GLN A 1 156 ? -8.574 -9.061 -3.248 1.00 91.94 156 GLN A O 1
ATOM 1180 N N . ILE A 1 157 ? -8.360 -10.647 -4.844 1.00 93.81 157 ILE A N 1
ATOM 1181 C CA . ILE A 1 157 ? -6.958 -10.417 -5.178 1.00 93.81 157 ILE A CA 1
ATOM 1182 C C . ILE A 1 157 ? -6.874 -9.962 -6.640 1.00 93.81 157 ILE A C 1
ATOM 1184 O O . ILE A 1 157 ? -7.484 -10.578 -7.517 1.00 93.81 157 ILE A O 1
ATOM 1188 N N . ALA A 1 158 ? -6.198 -8.847 -6.894 1.00 93.56 158 ALA A N 1
ATOM 1189 C CA . ALA A 1 158 ? -5.988 -8.296 -8.227 1.00 93.56 158 ALA A CA 1
ATOM 1190 C C . ALA A 1 158 ? -4.490 -8.252 -8.523 1.00 93.56 158 ALA A C 1
ATOM 1192 O O . ALA A 1 158 ? -3.705 -7.882 -7.658 1.00 93.56 158 ALA A O 1
ATOM 1193 N N . VAL A 1 159 ? -4.104 -8.613 -9.743 1.00 93.50 159 VAL A N 1
ATOM 1194 C CA . VAL A 1 159 ? -2.740 -8.417 -10.239 1.00 93.50 159 VAL A CA 1
ATOM 1195 C C . VAL A 1 159 ? -2.808 -7.323 -11.293 1.00 93.50 159 VAL A C 1
ATOM 1197 O O . VAL A 1 159 ? -3.603 -7.426 -12.228 1.00 93.50 159 VAL A O 1
ATOM 1200 N N . VAL A 1 160 ? -2.014 -6.272 -11.122 1.00 93.94 160 VAL A N 1
ATOM 1201 C CA . VAL A 1 160 ? -1.973 -5.111 -12.014 1.00 93.94 160 VAL A CA 1
ATOM 1202 C C . VAL A 1 160 ? -0.580 -4.943 -12.606 1.00 93.94 160 VAL A C 1
ATOM 1204 O O . VAL A 1 160 ? 0.417 -5.410 -12.049 1.00 93.94 160 VAL A O 1
ATOM 1207 N N . ARG A 1 161 ? -0.525 -4.281 -13.763 1.00 91.44 161 ARG A N 1
ATOM 1208 C CA . ARG A 1 161 ? 0.738 -3.952 -14.424 1.00 91.44 161 ARG A CA 1
ATOM 1209 C C . ARG A 1 161 ? 1.553 -2.984 -13.583 1.00 91.44 161 ARG A C 1
ATOM 1211 O O . ARG A 1 161 ? 0.990 -2.188 -12.828 1.00 91.44 161 ARG A O 1
ATOM 1218 N N . ASN A 1 162 ? 2.865 -3.012 -13.782 1.00 90.00 162 ASN A N 1
ATOM 1219 C CA . ASN A 1 162 ? 3.795 -2.077 -13.162 1.00 90.00 162 ASN A CA 1
ATOM 1220 C C . ASN A 1 162 ? 3.759 -0.698 -13.855 1.00 90.00 162 ASN A C 1
ATOM 1222 O O . ASN A 1 162 ? 4.770 -0.189 -14.335 1.00 90.00 162 ASN A O 1
ATOM 1226 N N . ASP A 1 163 ? 2.570 -0.091 -13.927 1.00 90.38 163 ASP A N 1
ATOM 1227 C CA . ASP A 1 163 ? 2.357 1.267 -14.418 1.00 90.38 163 ASP A CA 1
ATOM 1228 C C . ASP A 1 163 ? 1.428 2.072 -13.491 1.00 90.38 163 ASP A C 1
ATOM 1230 O O . ASP A 1 163 ? 0.521 1.533 -12.853 1.00 90.38 163 ASP A O 1
ATOM 1234 N N . VAL A 1 164 ? 1.675 3.385 -13.404 1.00 91.62 164 VAL A N 1
ATOM 1235 C CA . VAL A 1 164 ? 0.977 4.299 -12.480 1.00 91.62 164 VAL A CA 1
ATOM 1236 C C . VAL A 1 164 ? -0.534 4.301 -12.714 1.00 91.62 164 VAL A C 1
ATOM 1238 O O . VAL A 1 164 ? -1.303 4.397 -11.758 1.00 91.62 164 VAL A O 1
ATOM 1241 N N . ASP A 1 165 ? -0.967 4.203 -13.971 1.00 93.56 165 ASP A N 1
ATOM 1242 C CA . ASP A 1 165 ? -2.374 4.316 -14.348 1.00 93.56 165 ASP A CA 1
ATOM 1243 C C . ASP A 1 165 ? -3.158 3.072 -13.932 1.00 93.56 165 ASP A C 1
ATOM 1245 O O . ASP A 1 165 ? -4.220 3.201 -13.326 1.00 93.56 165 ASP A O 1
ATOM 1249 N N . SER A 1 166 ? -2.599 1.883 -14.165 1.00 93.00 166 SER A N 1
ATOM 1250 C CA . SER A 1 166 ? -3.196 0.604 -13.773 1.00 93.00 166 SER A CA 1
ATOM 1251 C C . SER A 1 166 ? -3.330 0.480 -12.255 1.00 93.00 166 SER A C 1
ATOM 1253 O O . SER A 1 166 ? -4.374 0.050 -11.761 1.00 93.00 166 SER A O 1
ATOM 1255 N N . VAL A 1 167 ? -2.301 0.884 -11.498 1.00 93.50 167 VAL A N 1
ATOM 1256 C CA . VAL A 1 167 ? -2.377 0.912 -10.028 1.00 93.50 167 VAL A CA 1
ATOM 1257 C C . VAL A 1 167 ? -3.434 1.917 -9.572 1.00 93.50 167 VAL A C 1
ATOM 1259 O O . VAL A 1 167 ? -4.253 1.601 -8.707 1.00 93.50 167 VAL A O 1
ATOM 1262 N N . ALA A 1 168 ? -3.446 3.117 -10.159 1.00 94.81 168 ALA A N 1
ATOM 1263 C CA . ALA A 1 168 ? -4.384 4.162 -9.772 1.00 94.81 168 ALA A CA 1
ATOM 1264 C C . ALA A 1 168 ? -5.843 3.756 -10.015 1.00 94.81 168 ALA A C 1
ATOM 1266 O O . ALA A 1 168 ? -6.679 3.946 -9.132 1.00 94.81 168 ALA A O 1
ATOM 1267 N N . GLU A 1 169 ? -6.134 3.169 -11.177 1.00 93.38 169 GLU A N 1
ATOM 1268 C CA . GLU A 1 169 ? -7.473 2.718 -11.552 1.00 93.38 169 GLU A CA 1
ATOM 1269 C C . GLU A 1 169 ? -7.992 1.642 -10.590 1.00 93.38 169 GLU A C 1
ATOM 1271 O O . GLU A 1 169 ? -9.107 1.761 -10.076 1.00 93.38 169 GLU A O 1
ATOM 1276 N N . GLU A 1 170 ? -7.184 0.623 -10.278 1.00 93.56 170 GLU A N 1
ATOM 1277 C CA . GLU A 1 170 ? -7.635 -0.467 -9.406 1.00 93.56 170 GLU A CA 1
ATOM 1278 C C . GLU A 1 170 ? -7.833 -0.003 -7.956 1.00 93.56 170 GLU A C 1
ATOM 1280 O O . GLU A 1 170 ? -8.819 -0.377 -7.309 1.00 93.56 170 GLU A O 1
ATOM 1285 N N . VAL A 1 171 ? -6.954 0.872 -7.453 1.00 93.31 171 VAL A N 1
ATOM 1286 C CA . VAL A 1 171 ? -7.113 1.476 -6.123 1.00 93.31 171 VAL A CA 1
ATOM 1287 C C . VAL A 1 171 ? -8.344 2.379 -6.089 1.00 93.31 171 VAL A C 1
ATOM 1289 O O . VAL A 1 171 ? -9.161 2.265 -5.175 1.00 93.31 171 VAL A O 1
ATOM 1292 N N . GLU A 1 172 ? -8.527 3.258 -7.074 1.00 92.50 172 GLU A N 1
ATOM 1293 C CA . GLU A 1 172 ? -9.666 4.177 -7.127 1.00 92.50 172 GLU A CA 1
ATOM 1294 C C . GLU A 1 172 ? -11.001 3.430 -7.184 1.00 92.50 172 GLU A C 1
ATOM 1296 O O . GLU A 1 172 ? -11.932 3.776 -6.449 1.00 92.50 172 GLU A O 1
ATOM 1301 N N . ARG A 1 173 ? -11.066 2.371 -7.995 1.00 88.00 173 ARG A N 1
ATOM 1302 C CA . ARG A 1 173 ? -12.259 1.543 -8.180 1.00 88.00 173 ARG A CA 1
ATOM 1303 C C . ARG A 1 173 ? -12.693 0.843 -6.896 1.00 88.00 173 ARG A C 1
ATOM 1305 O O . ARG A 1 173 ? -13.887 0.649 -6.683 1.00 88.00 173 ARG A O 1
ATOM 1312 N N . ARG A 1 174 ? -11.743 0.427 -6.053 1.00 84.38 174 ARG A N 1
ATOM 1313 C CA . ARG A 1 174 ? -12.017 -0.513 -4.953 1.00 84.38 174 ARG A CA 1
ATOM 1314 C C . ARG A 1 174 ? -11.806 0.046 -3.552 1.00 84.38 174 ARG A C 1
ATOM 1316 O O . ARG A 1 174 ? -12.286 -0.573 -2.599 1.00 84.38 174 ARG A O 1
ATOM 1323 N N . LYS A 1 175 ? -11.168 1.211 -3.400 1.00 84.19 175 LYS A N 1
ATOM 1324 C CA . LYS A 1 175 ? -10.919 1.844 -2.091 1.00 84.19 175 LYS A CA 1
ATOM 1325 C C . LYS A 1 175 ? -12.188 2.166 -1.297 1.00 84.19 175 LYS A C 1
ATOM 1327 O O . LYS A 1 175 ? -12.111 2.247 -0.080 1.00 84.19 175 LYS A O 1
ATOM 1332 N N . SER A 1 176 ? -13.331 2.385 -1.953 1.00 83.50 176 SER A N 1
ATOM 1333 C CA . SER A 1 176 ? -14.606 2.724 -1.293 1.00 83.50 176 SER A CA 1
ATOM 1334 C C . SER A 1 176 ? -15.438 1.499 -0.905 1.00 83.50 176 SER A C 1
ATOM 1336 O O . SER A 1 176 ? -16.308 1.596 -0.042 1.00 83.50 176 SER A O 1
ATOM 1338 N N . GLU A 1 177 ? -15.186 0.353 -1.539 1.00 85.62 177 GLU A N 1
ATOM 1339 C CA . GLU A 1 177 ? -15.925 -0.896 -1.319 1.00 85.62 177 GLU A CA 1
ATOM 1340 C C . GLU A 1 177 ? -15.296 -1.781 -0.233 1.00 85.62 177 GLU A C 1
ATOM 1342 O O . GLU A 1 177 ? -15.923 -2.745 0.220 1.00 85.62 177 GLU A O 1
ATOM 1347 N N . ASN A 1 178 ? -14.055 -1.475 0.153 1.00 87.88 178 ASN A N 1
ATOM 1348 C CA . ASN A 1 178 ? -13.247 -2.256 1.081 1.00 87.88 178 ASN A CA 1
ATOM 1349 C C . ASN A 1 178 ? -12.773 -1.392 2.248 1.00 87.88 178 ASN A C 1
ATOM 1351 O O . ASN A 1 178 ? -12.41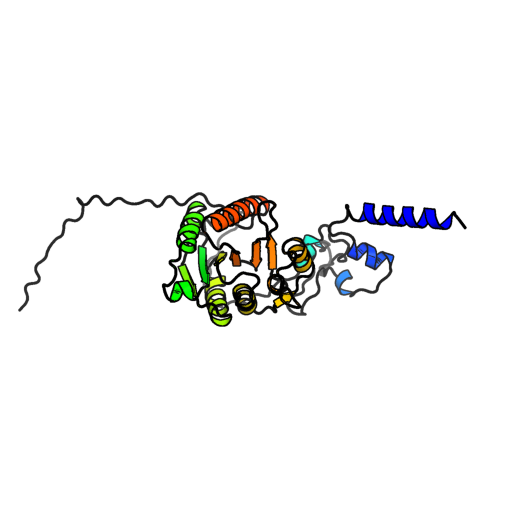2 -0.230 2.070 1.00 87.88 178 ASN A O 1
ATOM 1355 N N . ASP A 1 179 ? -12.727 -1.990 3.436 1.00 89.12 179 ASP A N 1
ATOM 1356 C CA . ASP A 1 179 ? -12.280 -1.316 4.654 1.00 89.12 179 ASP A CA 1
ATOM 1357 C C . ASP A 1 179 ? -10.760 -1.106 4.658 1.00 89.12 179 ASP A C 1
ATOM 1359 O O . ASP A 1 179 ? -10.279 -0.113 5.198 1.00 89.12 179 ASP A O 1
ATOM 1363 N N . MET A 1 180 ? -10.002 -2.013 4.031 1.00 90.94 180 MET A N 1
ATOM 1364 C CA . MET A 1 180 ? -8.552 -1.894 3.859 1.00 90.94 180 MET A CA 1
ATOM 1365 C C . MET A 1 180 ? -8.109 -2.450 2.506 1.00 90.94 180 MET A C 1
ATOM 1367 O O . MET A 1 180 ? -8.637 -3.452 2.021 1.00 90.94 180 MET A O 1
ATOM 1371 N N . VAL A 1 181 ? -7.108 -1.821 1.909 1.00 93.75 181 VAL A N 1
ATOM 1372 C CA . VAL A 1 181 ? -6.439 -2.270 0.691 1.00 93.75 181 VAL A CA 1
ATOM 1373 C C . VAL A 1 181 ? -4.980 -2.532 1.027 1.00 93.75 181 VAL A C 1
ATOM 1375 O O . VAL A 1 181 ? -4.311 -1.679 1.599 1.00 93.75 181 VAL A O 1
ATOM 1378 N N . PHE A 1 182 ? -4.482 -3.702 0.659 1.00 94.44 182 PHE A N 1
ATOM 1379 C CA . PHE A 1 182 ? -3.079 -4.059 0.790 1.00 94.44 182 PHE A CA 1
ATOM 1380 C C . PHE A 1 182 ? -2.465 -4.132 -0.593 1.00 94.44 182 PHE A C 1
ATOM 1382 O O . PHE A 1 182 ? -3.000 -4.821 -1.460 1.00 94.44 182 PHE A O 1
ATOM 1389 N N . ILE A 1 183 ? -1.352 -3.439 -0.789 1.00 94.50 183 ILE A N 1
ATOM 1390 C CA . ILE A 1 183 ? -0.609 -3.447 -2.045 1.00 94.50 183 ILE A CA 1
ATOM 1391 C C . ILE A 1 183 ? 0.798 -3.946 -1.763 1.00 94.50 183 ILE A C 1
ATOM 1393 O O . ILE A 1 183 ? 1.405 -3.517 -0.787 1.00 94.50 183 ILE A O 1
ATOM 1397 N N . TYR A 1 184 ? 1.311 -4.837 -2.602 1.00 91.88 184 TYR A N 1
ATOM 1398 C CA . TYR A 1 184 ? 2.713 -5.247 -2.581 1.00 91.88 184 TYR A CA 1
ATOM 1399 C C . TYR A 1 184 ? 3.286 -5.265 -3.996 1.00 91.88 184 TYR A C 1
ATOM 1401 O O . TYR A 1 184 ? 2.552 -5.433 -4.974 1.00 91.88 184 TYR A O 1
ATOM 1409 N N . GLY A 1 185 ? 4.607 -5.122 -4.083 1.00 83.12 185 GLY A N 1
ATOM 1410 C CA . GLY A 1 185 ? 5.324 -5.000 -5.351 1.00 83.12 185 GLY A CA 1
ATOM 1411 C C . GLY A 1 185 ? 5.364 -3.561 -5.875 1.00 83.12 185 GLY A C 1
ATOM 1412 O O . GLY A 1 185 ? 4.575 -2.708 -5.461 1.00 83.12 185 GLY A O 1
ATOM 1413 N N . GLY A 1 186 ? 6.335 -3.274 -6.746 1.00 76.00 186 GLY A N 1
ATOM 1414 C CA . GLY A 1 186 ? 6.570 -1.929 -7.295 1.00 76.00 186 GLY A CA 1
ATOM 1415 C C . GLY A 1 186 ? 6.933 -0.874 -6.240 1.00 76.00 186 GLY A C 1
ATOM 1416 O O . GLY A 1 186 ? 6.527 0.284 -6.370 1.00 76.00 186 GLY A O 1
ATOM 1417 N N . VAL A 1 187 ? 7.611 -1.291 -5.162 1.00 70.69 187 VAL A N 1
ATOM 1418 C CA . VAL A 1 187 ? 8.077 -0.441 -4.056 1.00 70.69 187 VAL A CA 1
ATOM 1419 C C . VAL A 1 187 ? 9.564 -0.708 -3.834 1.00 70.69 187 VAL A C 1
ATOM 1421 O O . VAL A 1 187 ? 9.948 -1.803 -3.422 1.00 70.69 187 VAL A O 1
ATOM 1424 N N . GLY A 1 188 ? 10.398 0.300 -4.069 1.00 64.56 188 GLY A N 1
ATOM 1425 C CA . GLY A 1 188 ? 11.849 0.179 -4.011 1.00 64.56 188 GLY A CA 1
ATOM 1426 C C . GLY A 1 188 ? 12.557 1.486 -4.392 1.00 64.56 188 GLY A C 1
ATOM 1427 O O . GLY A 1 188 ? 11.909 2.515 -4.588 1.00 64.56 188 GLY A O 1
ATOM 1428 N N . PRO A 1 189 ? 13.900 1.474 -4.449 1.00 56.38 189 PRO A N 1
ATOM 1429 C CA . PRO A 1 189 ? 14.711 2.642 -4.795 1.00 56.38 189 PRO A CA 1
ATOM 1430 C C . PRO A 1 189 ? 14.795 2.919 -6.300 1.00 56.38 189 PRO A C 1
ATOM 1432 O O . PRO A 1 189 ? 15.568 3.784 -6.712 1.00 56.38 189 PRO A O 1
ATOM 1435 N N . LEU A 1 190 ? 14.101 2.142 -7.132 1.00 57.88 190 LEU A N 1
ATOM 1436 C CA . LEU A 1 190 ? 14.243 2.200 -8.579 1.00 57.88 190 LEU A CA 1
ATOM 1437 C C . LEU A 1 190 ? 13.151 3.086 -9.183 1.00 57.88 190 LEU A C 1
ATOM 1439 O O . LEU A 1 190 ? 12.003 3.063 -8.761 1.00 57.88 190 LEU A O 1
ATOM 1443 N N . HIS A 1 191 ? 13.478 3.764 -10.286 1.00 56.47 191 HIS A N 1
ATOM 1444 C CA . HIS A 1 191 ? 12.517 4.588 -11.044 1.00 56.47 191 HIS A CA 1
ATOM 1445 C C . HIS A 1 191 ? 11.369 3.772 -11.662 1.00 56.47 191 HIS A C 1
ATOM 1447 O O . HIS A 1 191 ? 10.435 4.331 -12.233 1.00 56.47 191 HIS A O 1
ATOM 1453 N N . SER A 1 192 ? 11.446 2.441 -11.588 1.00 60.19 192 SER A N 1
ATOM 1454 C CA . SER A 1 192 ? 10.379 1.522 -11.976 1.00 60.19 192 SER A CA 1
ATOM 1455 C C . SER A 1 192 ? 9.305 1.346 -10.901 1.00 60.19 192 SER A C 1
ATOM 1457 O O . SER A 1 192 ? 8.313 0.674 -11.168 1.00 60.19 192 SER A O 1
ATOM 1459 N N . ASP A 1 193 ? 9.490 1.898 -9.703 1.00 75.25 193 ASP A N 1
ATOM 1460 C CA . ASP A 1 193 ? 8.570 1.729 -8.584 1.00 75.25 193 ASP A CA 1
ATOM 1461 C C . ASP A 1 193 ? 7.408 2.728 -8.682 1.00 75.25 193 ASP A C 1
ATOM 1463 O O . ASP A 1 193 ? 7.507 3.909 -8.351 1.00 75.25 193 ASP A O 1
ATOM 1467 N N . VAL A 1 194 ? 6.277 2.243 -9.197 1.00 86.19 194 VAL A N 1
ATOM 1468 C CA . VAL A 1 194 ? 5.102 3.066 -9.527 1.00 86.19 194 VAL A CA 1
ATOM 1469 C C . VAL A 1 194 ? 4.018 3.043 -8.455 1.00 86.19 194 VAL A C 1
ATOM 1471 O O . VAL A 1 194 ? 3.070 3.826 -8.537 1.00 86.19 194 VAL A O 1
ATOM 1474 N N . THR A 1 195 ? 4.120 2.161 -7.457 1.00 90.38 195 THR A N 1
ATOM 1475 C CA . THR A 1 195 ? 3.022 1.886 -6.519 1.00 90.38 195 THR A CA 1
ATOM 1476 C C . THR A 1 195 ? 2.627 3.128 -5.729 1.00 90.38 195 THR A C 1
ATOM 1478 O O . THR A 1 195 ? 1.448 3.477 -5.661 1.00 90.38 195 THR A O 1
ATOM 1481 N N . VAL A 1 196 ? 3.608 3.857 -5.194 1.00 90.69 196 VAL A N 1
ATOM 1482 C CA . VAL A 1 196 ? 3.366 5.073 -4.406 1.00 90.69 196 VAL A CA 1
ATOM 1483 C C . VAL A 1 196 ? 2.733 6.179 -5.261 1.00 90.69 196 VAL A C 1
ATOM 1485 O O . VAL A 1 196 ? 1.760 6.814 -4.847 1.00 90.69 196 VAL A O 1
ATOM 1488 N N . ALA A 1 197 ? 3.226 6.366 -6.488 1.00 90.62 197 ALA A N 1
ATOM 1489 C CA . ALA A 1 197 ? 2.673 7.328 -7.438 1.00 90.62 197 ALA A CA 1
ATOM 1490 C C . ALA A 1 197 ? 1.248 6.954 -7.888 1.00 90.62 197 ALA A C 1
ATOM 1492 O O . ALA A 1 197 ? 0.382 7.826 -7.990 1.00 90.62 197 ALA A O 1
ATOM 1493 N N . GLY A 1 198 ? 0.978 5.664 -8.107 1.00 92.25 198 GLY A N 1
ATOM 1494 C CA . GLY A 1 198 ? -0.350 5.143 -8.436 1.00 92.25 198 GLY A CA 1
ATOM 1495 C C . GLY A 1 198 ? -1.352 5.383 -7.310 1.00 92.25 198 GLY A C 1
ATOM 1496 O O . GLY A 1 198 ? -2.450 5.885 -7.550 1.00 92.25 198 GLY A O 1
ATOM 1497 N N . VAL A 1 199 ? -0.947 5.131 -6.062 1.00 93.25 199 VAL A N 1
ATOM 1498 C CA . VAL A 1 199 ? -1.759 5.438 -4.876 1.00 93.25 199 VAL A CA 1
ATOM 1499 C C . VAL A 1 199 ? -2.023 6.943 -4.769 1.00 93.25 199 VAL A C 1
ATOM 1501 O O . VAL A 1 199 ? -3.173 7.346 -4.594 1.00 93.25 199 VAL A O 1
ATOM 1504 N N . ALA A 1 200 ? -1.006 7.795 -4.940 1.00 92.44 200 ALA A N 1
ATOM 1505 C CA . ALA A 1 200 ? -1.188 9.249 -4.933 1.00 92.44 200 ALA A CA 1
ATOM 1506 C C . ALA A 1 200 ? -2.217 9.706 -5.978 1.00 92.44 200 ALA A C 1
ATOM 1508 O O . ALA A 1 200 ? -3.146 10.458 -5.661 1.00 92.44 200 ALA A O 1
ATOM 1509 N N . LYS A 1 201 ? -2.096 9.186 -7.205 1.00 93.44 201 LYS A N 1
ATOM 1510 C CA . LYS A 1 201 ? -3.021 9.469 -8.302 1.00 93.44 201 LYS A CA 1
ATOM 1511 C C . LYS A 1 201 ? -4.442 9.005 -7.981 1.00 93.44 201 LYS A C 1
ATOM 1513 O O . LYS A 1 201 ? -5.370 9.791 -8.159 1.00 93.44 201 LYS A O 1
ATOM 1518 N N . ALA A 1 202 ? -4.616 7.804 -7.427 1.00 93.56 202 ALA A N 1
ATOM 1519 C CA . ALA A 1 202 ? -5.926 7.289 -7.020 1.00 93.56 202 ALA A CA 1
ATOM 1520 C C . ALA A 1 202 ? -6.616 8.175 -5.974 1.00 93.56 202 ALA A C 1
ATOM 1522 O O . ALA A 1 202 ? -7.846 8.249 -5.926 1.00 93.56 202 ALA A O 1
ATOM 1523 N N . PHE A 1 203 ? -5.852 8.841 -5.105 1.00 91.19 203 PHE A N 1
ATOM 1524 C CA . PHE A 1 203 ? -6.382 9.773 -4.106 1.00 91.19 203 PHE A CA 1
ATOM 1525 C C . PHE A 1 203 ? -6.465 11.226 -4.588 1.00 91.19 203 PHE A C 1
ATOM 1527 O O . PHE A 1 203 ? -6.993 12.067 -3.858 1.00 91.19 203 PHE A O 1
ATOM 1534 N N . GLY A 1 204 ? -6.003 11.521 -5.806 1.00 91.12 204 GLY A N 1
ATOM 1535 C CA . GLY A 1 204 ? -5.981 12.872 -6.361 1.00 91.12 204 GLY A CA 1
ATOM 1536 C C . GLY A 1 204 ? -5.037 13.814 -5.610 1.00 91.12 204 GLY A C 1
ATOM 1537 O O . GLY A 1 204 ? -5.302 15.014 -5.542 1.00 91.12 204 GLY A O 1
ATOM 1538 N N . VAL A 1 205 ? -3.968 13.279 -5.013 1.00 91.81 205 VAL A N 1
ATOM 1539 C CA . VAL A 1 205 ? -2.950 14.058 -4.295 1.00 91.81 205 VAL A CA 1
ATOM 1540 C C . VAL A 1 205 ? -1.649 14.097 -5.085 1.00 91.81 205 VAL A C 1
ATOM 1542 O O . VAL A 1 205 ? -1.353 13.196 -5.870 1.00 91.81 205 VAL A O 1
ATOM 1545 N N . ARG A 1 206 ? -0.856 15.153 -4.882 1.00 89.75 206 ARG A N 1
ATOM 1546 C CA . ARG A 1 206 ? 0.493 15.215 -5.448 1.00 89.75 206 ARG A CA 1
ATOM 1547 C C . ARG A 1 206 ? 1.452 14.363 -4.621 1.00 89.75 206 ARG A C 1
ATOM 1549 O O . ARG A 1 206 ? 1.252 14.187 -3.420 1.00 89.75 206 ARG A O 1
ATOM 1556 N N . VAL A 1 207 ? 2.500 13.875 -5.269 1.00 88.75 207 VAL A N 1
ATOM 1557 C CA . VAL A 1 207 ? 3.644 13.271 -4.588 1.00 88.75 207 VAL A CA 1
ATOM 1558 C C . VAL A 1 207 ? 4.636 14.385 -4.254 1.00 88.75 207 VAL A C 1
ATOM 1560 O O . VAL A 1 207 ? 4.869 15.266 -5.087 1.00 88.75 207 VAL A O 1
ATOM 1563 N N . ALA A 1 208 ? 5.169 14.381 -3.038 1.00 84.62 208 ALA A N 1
ATOM 1564 C CA . ALA A 1 208 ? 6.167 15.340 -2.584 1.00 84.62 208 ALA A CA 1
ATOM 1565 C C . ALA A 1 208 ? 7.261 14.626 -1.772 1.00 84.62 208 ALA A C 1
ATOM 1567 O O . ALA A 1 208 ? 6.966 13.610 -1.140 1.00 84.62 208 ALA A O 1
ATOM 1568 N N . PRO A 1 209 ? 8.505 15.140 -1.774 1.00 84.38 209 PRO A N 1
ATOM 1569 C CA . PRO A 1 209 ? 9.547 14.632 -0.894 1.00 84.38 209 PRO A CA 1
ATOM 1570 C C . PRO A 1 209 ? 9.162 14.848 0.570 1.00 84.38 209 PRO A C 1
ATOM 1572 O O . PRO A 1 209 ? 8.749 15.946 0.949 1.00 84.38 209 PRO A O 1
ATOM 1575 N N . ASP A 1 210 ? 9.341 13.812 1.376 1.00 84.06 210 ASP A N 1
ATOM 1576 C CA . ASP A 1 210 ? 9.321 13.895 2.829 1.00 84.06 210 ASP A CA 1
ATOM 1577 C C . ASP A 1 210 ? 10.763 14.028 3.341 1.00 84.06 210 ASP A C 1
ATOM 1579 O O . ASP A 1 210 ? 11.566 13.106 3.200 1.00 84.06 210 ASP A O 1
ATOM 1583 N N . GLU A 1 211 ? 11.113 15.206 3.869 1.00 82.56 211 GLU A N 1
ATOM 1584 C CA . GLU A 1 211 ? 12.494 15.538 4.255 1.00 82.56 211 GLU A CA 1
ATOM 1585 C C . GLU A 1 211 ? 13.006 14.665 5.414 1.00 82.56 211 GLU A C 1
ATOM 1587 O O . GLU A 1 211 ? 14.174 14.270 5.422 1.00 82.56 211 GLU A O 1
ATOM 1592 N N . GLU A 1 212 ? 12.140 14.332 6.377 1.00 80.31 212 GLU A N 1
ATOM 1593 C CA . GLU A 1 212 ? 12.490 13.486 7.524 1.00 80.31 212 GLU A CA 1
ATOM 1594 C C . GLU A 1 212 ? 12.748 12.047 7.068 1.00 80.31 212 GLU A C 1
ATOM 1596 O O . GLU A 1 212 ? 13.749 11.428 7.444 1.00 80.31 212 GLU A O 1
ATOM 1601 N N . PHE A 1 213 ? 11.885 11.528 6.197 1.00 81.00 213 PHE A N 1
ATOM 1602 C CA . PHE A 1 213 ? 12.051 10.201 5.636 1.00 81.00 213 PHE A CA 1
ATOM 1603 C C . PHE A 1 213 ? 13.250 10.118 4.687 1.00 81.00 213 PHE A C 1
ATOM 1605 O O . PHE A 1 213 ? 13.967 9.115 4.682 1.00 81.00 213 PHE A O 1
ATOM 1612 N N . GLU A 1 214 ? 13.529 11.175 3.924 1.00 81.31 214 GLU A N 1
ATOM 1613 C CA . GLU A 1 214 ? 14.720 11.259 3.082 1.00 81.31 214 GLU A CA 1
ATOM 1614 C C . GLU A 1 214 ? 16.008 11.204 3.911 1.00 81.31 214 GLU A C 1
ATOM 1616 O O . GLU A 1 214 ? 16.934 10.468 3.557 1.00 81.31 214 GLU A O 1
ATOM 1621 N N . GLU A 1 215 ? 16.068 11.936 5.028 1.00 79.06 215 GLU A N 1
ATOM 1622 C CA . GLU A 1 215 ? 17.188 11.872 5.974 1.00 79.06 215 GLU A CA 1
ATOM 1623 C C . GLU A 1 215 ? 17.336 10.466 6.566 1.00 79.06 215 GLU A C 1
ATOM 1625 O O . GLU A 1 215 ? 18.429 9.892 6.563 1.00 79.06 215 GLU A O 1
ATOM 1630 N N . TYR A 1 216 ? 16.226 9.872 7.009 1.00 78.62 216 TYR A N 1
ATOM 1631 C CA . TYR A 1 216 ? 16.207 8.518 7.556 1.00 78.62 216 TYR A CA 1
ATOM 1632 C C . TYR A 1 216 ? 16.766 7.491 6.561 1.00 78.62 216 TYR A C 1
ATOM 1634 O O . TYR A 1 216 ? 17.650 6.696 6.894 1.00 78.62 216 TYR A O 1
ATOM 1642 N N . LEU A 1 217 ? 16.306 7.542 5.310 1.00 76.75 217 LEU A N 1
ATOM 1643 C CA . LEU A 1 217 ? 16.780 6.655 4.253 1.00 76.75 217 LEU A CA 1
ATOM 1644 C C . LEU A 1 217 ? 18.258 6.882 3.930 1.00 76.75 217 LEU A C 1
ATOM 1646 O O . LEU A 1 217 ? 18.961 5.920 3.624 1.00 76.75 217 LEU A O 1
ATOM 1650 N N . ARG A 1 218 ? 18.757 8.118 4.028 1.00 76.06 218 ARG A N 1
ATOM 1651 C CA . ARG A 1 218 ? 20.174 8.436 3.798 1.00 76.06 218 ARG A CA 1
ATOM 1652 C C . ARG A 1 218 ? 21.087 7.812 4.851 1.00 76.06 218 ARG A C 1
ATOM 1654 O O . ARG A 1 218 ? 22.184 7.364 4.521 1.00 76.06 218 ARG A O 1
ATOM 1661 N N . HIS A 1 219 ? 20.630 7.746 6.100 1.00 73.75 219 HIS A N 1
ATOM 1662 C CA . HIS A 1 219 ? 21.348 7.055 7.171 1.00 73.75 219 HIS A CA 1
ATOM 1663 C C . HIS A 1 219 ? 21.344 5.533 7.004 1.00 73.75 219 HIS A C 1
ATOM 1665 O O . HIS A 1 219 ? 22.318 4.874 7.369 1.00 73.75 219 HIS A O 1
ATOM 1671 N N . LEU A 1 220 ? 20.267 4.977 6.448 1.00 70.88 220 LEU A N 1
ATOM 1672 C CA . LEU A 1 220 ? 20.098 3.535 6.289 1.00 70.88 220 LEU A CA 1
ATOM 1673 C C . LEU A 1 220 ? 20.790 2.985 5.028 1.00 70.88 220 LEU A C 1
ATOM 1675 O O . LEU A 1 220 ? 21.387 1.909 5.049 1.00 70.88 220 LEU A O 1
ATOM 1679 N N . ILE A 1 221 ? 20.720 3.736 3.928 1.00 65.00 221 ILE A N 1
ATOM 1680 C CA . ILE A 1 221 ? 21.227 3.385 2.599 1.00 65.00 221 ILE A CA 1
ATOM 1681 C C . ILE A 1 221 ? 22.450 4.261 2.314 1.00 65.00 221 ILE A C 1
ATOM 1683 O O . ILE A 1 221 ? 22.451 5.122 1.435 1.00 65.00 221 ILE A O 1
ATOM 1687 N N . SER A 1 222 ? 23.519 4.066 3.086 1.00 52.97 222 SER A N 1
ATOM 1688 C CA . SER A 1 222 ? 24.799 4.694 2.768 1.00 52.97 222 SER A CA 1
ATOM 1689 C C . SER A 1 222 ? 25.309 4.112 1.437 1.00 52.97 222 SER A C 1
ATOM 1691 O O . SER A 1 222 ? 25.578 2.915 1.345 1.00 52.97 222 SER A O 1
ATOM 1693 N N . ASP A 1 223 ? 25.407 4.961 0.407 1.00 51.09 223 ASP A N 1
ATOM 1694 C CA . ASP A 1 223 ? 26.184 4.745 -0.831 1.00 51.09 223 ASP A CA 1
ATOM 1695 C C . ASP A 1 223 ? 25.547 3.951 -2.004 1.00 51.09 223 ASP A C 1
ATOM 1697 O O . ASP A 1 223 ? 26.258 3.506 -2.903 1.00 51.09 223 ASP A O 1
ATOM 1701 N N . LYS A 1 224 ? 24.212 3.780 -2.069 1.00 50.72 224 LYS A N 1
ATOM 1702 C CA . LYS A 1 224 ? 23.543 3.132 -3.235 1.00 50.72 224 LYS A CA 1
ATOM 1703 C C . LYS A 1 224 ? 22.510 3.969 -3.993 1.00 50.72 224 LYS A C 1
ATOM 1705 O O . LYS A 1 224 ? 22.004 3.508 -5.015 1.00 50.72 224 LYS A O 1
ATOM 1710 N N . CYS A 1 225 ? 22.216 5.189 -3.557 1.00 48.81 225 CYS A N 1
ATOM 1711 C CA . CYS A 1 225 ? 21.325 6.082 -4.296 1.00 48.81 225 CYS A CA 1
ATOM 1712 C C . CYS A 1 225 ? 22.097 6.735 -5.452 1.00 48.81 225 CYS A C 1
ATOM 1714 O O . CYS A 1 225 ? 22.688 7.801 -5.303 1.00 48.81 225 CYS A O 1
ATOM 1716 N N . THR A 1 226 ? 22.132 6.084 -6.613 1.00 44.38 226 THR A N 1
ATOM 1717 C CA . THR A 1 226 ? 22.628 6.686 -7.858 1.00 44.38 226 THR A CA 1
ATOM 1718 C C . THR A 1 226 ? 21.573 7.641 -8.420 1.00 44.38 226 THR A C 1
ATOM 1720 O O . THR A 1 226 ? 20.826 7.279 -9.323 1.00 44.38 226 THR A O 1
ATOM 1723 N N . GLY A 1 227 ? 21.480 8.848 -7.858 1.00 51.19 227 GLY A N 1
ATOM 1724 C CA . GLY A 1 227 ? 20.601 9.919 -8.334 1.00 51.19 227 GLY A CA 1
ATOM 1725 C C . GLY A 1 227 ? 20.586 11.120 -7.384 1.00 51.19 227 GLY A C 1
ATOM 1726 O O . GLY A 1 227 ? 20.840 10.967 -6.194 1.00 51.19 227 GLY A O 1
ATOM 1727 N N . ASP A 1 228 ? 20.273 12.311 -7.906 1.00 49.75 228 ASP A N 1
ATOM 1728 C CA . ASP A 1 228 ? 20.210 13.569 -7.134 1.00 49.75 228 ASP A CA 1
ATOM 1729 C C . ASP A 1 228 ? 19.079 13.592 -6.083 1.00 49.75 228 ASP A C 1
ATOM 1731 O O . ASP A 1 228 ? 19.048 14.485 -5.237 1.00 49.75 228 ASP A O 1
ATOM 1735 N N . ARG A 1 229 ? 18.117 12.656 -6.147 1.00 56.16 229 ARG A N 1
ATOM 1736 C CA . ARG A 1 229 ? 16.945 12.589 -5.258 1.00 56.16 229 ARG A CA 1
ATOM 1737 C C . ARG A 1 229 ? 16.570 11.146 -4.953 1.00 56.16 229 ARG A C 1
ATOM 1739 O O . ARG A 1 229 ? 16.552 10.311 -5.855 1.00 56.16 229 ARG A O 1
ATOM 1746 N N . ASN A 1 230 ? 16.234 10.869 -3.696 1.00 66.19 230 ASN A N 1
ATOM 1747 C CA . ASN A 1 230 ? 15.752 9.556 -3.289 1.00 66.19 230 ASN A CA 1
ATOM 1748 C C . ASN A 1 230 ? 14.256 9.426 -3.609 1.00 66.19 230 ASN A C 1
ATOM 1750 O O . ASN A 1 230 ? 13.415 10.028 -2.943 1.00 66.19 230 ASN A O 1
ATOM 1754 N N . GLU A 1 231 ? 13.912 8.652 -4.637 1.00 69.88 231 GLU A N 1
ATOM 1755 C CA . GLU A 1 231 ? 12.515 8.454 -5.043 1.00 69.88 231 GLU A CA 1
ATOM 1756 C C . GLU A 1 231 ? 11.686 7.720 -3.986 1.00 69.88 231 GLU A C 1
ATOM 1758 O O . GLU A 1 231 ? 10.485 7.949 -3.897 1.00 69.88 231 GLU A O 1
ATOM 1763 N N . MET A 1 232 ? 12.316 6.942 -3.100 1.00 72.31 232 MET A N 1
ATOM 1764 C CA . MET A 1 232 ? 11.615 6.328 -1.966 1.00 72.31 232 MET A CA 1
ATOM 1765 C C . MET A 1 232 ? 11.068 7.365 -0.984 1.00 72.31 232 MET A C 1
ATOM 1767 O O . MET A 1 232 ? 10.101 7.084 -0.285 1.00 72.31 232 MET A O 1
ATOM 1771 N N . ALA A 1 233 ? 11.660 8.563 -0.936 1.00 78.56 233 ALA A N 1
ATOM 1772 C CA . ALA A 1 233 ? 11.184 9.651 -0.090 1.00 78.56 233 ALA A CA 1
ATOM 1773 C C . ALA A 1 233 ? 10.012 10.428 -0.712 1.00 78.56 233 ALA A C 1
ATOM 1775 O O . ALA A 1 233 ? 9.469 11.333 -0.084 1.00 78.56 233 ALA A O 1
ATOM 1776 N N . GLN A 1 234 ? 9.618 10.106 -1.948 1.00 85.38 234 GLN A N 1
ATOM 1777 C CA . GLN A 1 234 ? 8.493 10.738 -2.626 1.00 85.38 234 GLN A CA 1
ATOM 1778 C C . GLN A 1 234 ? 7.188 10.094 -2.148 1.00 85.38 234 GLN A C 1
ATOM 1780 O O . GLN A 1 234 ? 6.847 8.988 -2.561 1.00 85.38 234 GLN A O 1
ATOM 1785 N N . LEU A 1 235 ? 6.441 10.791 -1.290 1.00 88.75 235 LEU A N 1
ATOM 1786 C CA . LEU A 1 235 ? 5.231 10.272 -0.652 1.00 88.75 235 LEU A CA 1
ATOM 1787 C C . LEU A 1 235 ? 3.970 11.076 -1.031 1.00 88.75 235 LEU A C 1
ATOM 1789 O O . LEU A 1 235 ? 4.051 12.274 -1.320 1.00 88.75 235 LEU A O 1
ATOM 1793 N N . PRO A 1 236 ? 2.776 10.449 -1.035 1.00 88.12 236 PRO A N 1
ATOM 1794 C CA . PRO A 1 236 ? 1.512 11.134 -1.274 1.00 88.12 236 PRO A CA 1
ATOM 1795 C C . PRO A 1 236 ? 1.245 12.187 -0.192 1.00 88.12 236 PRO A C 1
ATOM 1797 O O . PRO A 1 236 ? 1.118 11.877 0.999 1.00 88.12 236 PRO A O 1
ATOM 1800 N N . GLU A 1 237 ? 1.137 13.448 -0.595 1.00 86.44 237 GLU A N 1
ATOM 1801 C CA . GLU A 1 237 ? 1.096 14.556 0.351 1.00 86.44 237 GLU A CA 1
ATOM 1802 C C . GLU A 1 237 ? -0.211 14.582 1.163 1.00 86.44 237 GLU A C 1
ATOM 1804 O O . GLU A 1 237 ? -1.318 14.487 0.628 1.00 86.44 237 GLU A O 1
ATOM 1809 N N . GLY A 1 238 ? -0.083 14.742 2.484 1.00 82.31 238 GLY A N 1
ATOM 1810 C CA . GLY A 1 238 ? -1.209 14.981 3.392 1.00 82.31 238 GLY A CA 1
ATOM 1811 C C . GLY A 1 238 ? -2.078 13.761 3.712 1.00 82.31 238 GLY A C 1
ATOM 1812 O O . GLY A 1 238 ? -3.005 13.889 4.513 1.00 82.31 238 GLY A O 1
ATOM 1813 N N . ILE A 1 239 ? -1.785 12.599 3.122 1.00 85.62 239 ILE A N 1
ATOM 1814 C CA . ILE A 1 239 ? -2.513 11.343 3.367 1.00 85.62 239 ILE A CA 1
ATOM 1815 C C . ILE A 1 239 ? -1.626 10.208 3.879 1.00 85.62 239 ILE A C 1
ATOM 1817 O O . ILE A 1 239 ? -2.157 9.160 4.247 1.00 85.62 239 ILE A O 1
ATOM 1821 N N . THR A 1 240 ? -0.309 10.409 3.866 1.00 87.12 240 THR A N 1
ATOM 1822 C CA . THR A 1 240 ? 0.670 9.390 4.235 1.00 87.12 240 THR A CA 1
ATOM 1823 C C . THR A 1 240 ? 0.945 9.411 5.730 1.00 87.12 240 THR A C 1
ATOM 1825 O O . THR A 1 240 ? 1.160 10.461 6.328 1.00 87.12 240 THR A O 1
ATOM 1828 N N . GLU A 1 241 ? 0.928 8.225 6.316 1.00 88.44 241 GLU A N 1
ATOM 1829 C CA . GLU A 1 241 ? 1.284 7.917 7.688 1.00 88.44 241 GLU A CA 1
ATOM 1830 C C . GLU A 1 241 ? 2.415 6.882 7.631 1.00 88.44 241 GLU A C 1
ATOM 1832 O O . GLU A 1 241 ? 2.229 5.776 7.115 1.00 88.44 241 GLU A O 1
ATOM 1837 N N . LEU A 1 242 ? 3.599 7.259 8.118 1.00 87.38 242 LEU A N 1
ATOM 1838 C CA . LEU A 1 242 ? 4.745 6.361 8.225 1.00 87.38 242 LEU A CA 1
ATOM 1839 C C . LEU A 1 242 ? 4.680 5.627 9.561 1.00 87.38 242 LEU A C 1
ATOM 1841 O O . LEU A 1 242 ? 4.709 6.232 10.633 1.00 87.38 242 LEU A O 1
ATOM 1845 N N . LEU A 1 243 ? 4.564 4.305 9.500 1.00 86.06 243 LEU A N 1
ATOM 1846 C CA . LEU A 1 243 ? 4.462 3.460 10.680 1.00 86.06 243 LEU A CA 1
ATOM 1847 C C . LEU A 1 243 ? 5.842 2.896 11.022 1.00 86.06 243 LEU A C 1
ATOM 1849 O O . LEU A 1 243 ? 6.299 1.910 10.439 1.00 86.06 243 LEU A O 1
ATOM 1853 N N . HIS A 1 244 ? 6.505 3.543 11.977 1.00 85.81 244 HIS A N 1
ATOM 1854 C CA . HIS A 1 244 ? 7.829 3.147 12.444 1.00 85.81 244 HIS A CA 1
ATOM 1855 C C . HIS A 1 244 ? 7.748 1.938 13.375 1.00 85.81 244 HIS A C 1
ATOM 1857 O O . HIS A 1 244 ? 6.892 1.866 14.258 1.00 85.81 244 HIS A O 1
ATOM 1863 N N . HIS A 1 245 ? 8.670 0.993 13.196 1.00 85.81 245 HIS A N 1
ATOM 1864 C CA . HIS A 1 245 ? 8.782 -0.178 14.053 1.00 85.81 245 HIS A CA 1
ATOM 1865 C C . HIS A 1 245 ? 10.240 -0.625 14.176 1.00 85.81 245 HIS A C 1
ATOM 1867 O O . HIS A 1 245 ? 10.943 -0.697 13.175 1.00 85.81 245 HIS A O 1
ATOM 1873 N N . GLU A 1 246 ? 10.685 -0.994 15.381 1.00 82.88 246 GLU A N 1
ATOM 1874 C CA . GLU A 1 246 ? 12.092 -1.341 15.663 1.00 82.88 246 GLU A CA 1
ATOM 1875 C C . GLU A 1 246 ? 12.610 -2.533 14.842 1.00 82.88 246 GLU A C 1
ATOM 1877 O O . GLU A 1 246 ? 13.799 -2.643 14.556 1.00 82.88 246 GLU A O 1
ATOM 1882 N N . LYS A 1 247 ? 11.710 -3.450 14.471 1.00 81.19 247 LYS A N 1
ATOM 1883 C CA . LYS A 1 247 ? 12.046 -4.668 13.714 1.00 81.19 247 LYS A CA 1
ATOM 1884 C C . LYS A 1 247 ? 12.119 -4.448 12.200 1.00 81.19 247 LYS A C 1
ATOM 1886 O O . LYS A 1 247 ? 12.524 -5.373 11.494 1.00 81.19 247 LYS A O 1
ATOM 1891 N N . LEU A 1 248 ? 11.691 -3.287 11.699 1.00 80.50 248 LEU A N 1
ATOM 1892 C CA . LEU A 1 248 ? 11.675 -2.992 10.271 1.00 80.50 248 LEU A CA 1
ATOM 1893 C C . LEU A 1 248 ? 12.787 -1.997 9.915 1.00 80.50 248 LEU A C 1
ATOM 1895 O O . LEU A 1 248 ? 12.933 -0.985 10.594 1.00 80.50 248 LEU A O 1
ATOM 1899 N N . PRO A 1 249 ? 13.564 -2.263 8.849 1.00 77.38 249 PRO A N 1
ATOM 1900 C CA . PRO A 1 249 ? 14.593 -1.337 8.383 1.00 77.38 249 PRO A CA 1
ATOM 1901 C C . PRO A 1 249 ? 13.992 -0.060 7.782 1.00 77.38 249 PRO A C 1
ATOM 1903 O O . PRO A 1 249 ? 14.617 0.990 7.820 1.00 77.38 249 PRO A O 1
ATOM 1906 N N . VAL A 1 250 ? 12.785 -0.152 7.228 1.00 81.12 250 VAL A N 1
ATOM 1907 C CA . VAL A 1 250 ? 12.016 0.962 6.671 1.00 81.12 250 VAL A CA 1
ATOM 1908 C C . VAL A 1 250 ? 10.600 0.932 7.252 1.00 81.12 250 VAL A C 1
ATOM 1910 O O . VAL A 1 250 ? 10.060 -0.157 7.458 1.00 81.12 250 VAL A O 1
ATOM 1913 N N . PRO A 1 251 ? 10.001 2.097 7.558 1.00 85.19 251 PRO A N 1
ATOM 1914 C CA . PRO A 1 251 ? 8.641 2.177 8.072 1.00 85.19 251 PRO A CA 1
ATOM 1915 C C . PRO A 1 251 ? 7.630 1.669 7.040 1.00 85.19 251 PRO A C 1
ATOM 1917 O O . PRO A 1 251 ? 7.828 1.814 5.833 1.00 85.19 251 PRO A O 1
ATOM 1920 N N . LEU A 1 252 ? 6.510 1.119 7.519 1.00 87.81 252 LEU A N 1
ATOM 1921 C CA . LEU A 1 252 ? 5.395 0.773 6.636 1.00 87.81 252 LEU A CA 1
ATOM 1922 C C . LEU A 1 252 ? 4.692 2.051 6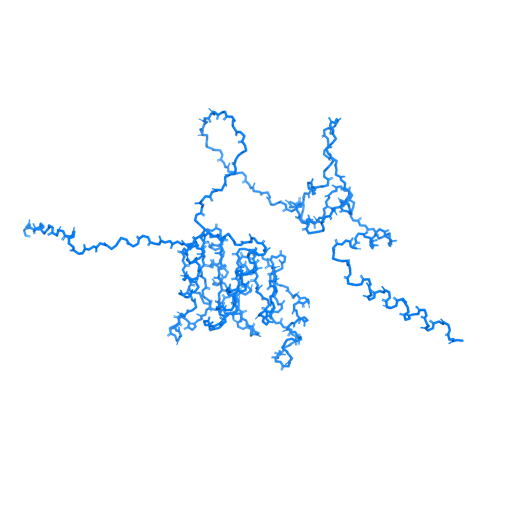.187 1.00 87.81 252 LEU A C 1
ATOM 1924 O O . LEU A 1 252 ? 4.401 2.929 7.001 1.00 87.81 252 LEU A O 1
ATOM 1928 N N . ILE A 1 253 ? 4.377 2.130 4.898 1.00 89.94 253 ILE A N 1
ATOM 1929 C CA . ILE A 1 253 ? 3.702 3.286 4.318 1.00 89.94 253 ILE A CA 1
ATOM 1930 C C . ILE A 1 253 ? 2.200 3.011 4.316 1.00 89.94 253 ILE A C 1
ATOM 1932 O O . ILE A 1 253 ? 1.718 2.078 3.667 1.00 89.94 253 ILE A O 1
ATOM 1936 N N . LYS A 1 254 ? 1.444 3.839 5.034 1.00 90.88 254 LYS A N 1
ATOM 1937 C CA . LYS A 1 254 ? -0.017 3.796 5.048 1.00 90.88 254 LYS A CA 1
ATOM 1938 C C . LYS A 1 254 ? -0.576 5.083 4.458 1.00 90.88 254 LYS A C 1
ATOM 1940 O O . LYS A 1 254 ? -0.292 6.172 4.937 1.00 90.88 254 LYS A O 1
ATOM 1945 N N . CYS A 1 255 ? -1.422 4.963 3.445 1.00 89.56 255 CYS A N 1
ATOM 1946 C CA . CYS A 1 255 ? -2.130 6.075 2.822 1.00 89.56 255 CYS A CA 1
ATOM 1947 C C . CYS A 1 255 ? -3.636 5.882 3.031 1.00 89.56 255 CYS A C 1
ATOM 1949 O O . CYS A 1 255 ? -4.279 5.126 2.307 1.00 89.56 255 CYS A O 1
ATOM 1951 N N . GLN A 1 256 ? -4.217 6.552 4.031 1.00 88.88 256 GLN A N 1
ATOM 1952 C CA . GLN A 1 256 ? -5.611 6.330 4.456 1.00 88.88 256 GLN A CA 1
ATOM 1953 C C . GLN A 1 256 ? -5.910 4.845 4.763 1.00 88.88 256 GLN A C 1
ATOM 1955 O O . GLN A 1 256 ? -5.385 4.301 5.734 1.00 88.88 256 GLN A O 1
ATOM 1960 N N . ASN A 1 257 ? -6.764 4.201 3.960 1.00 89.38 257 ASN A N 1
ATOM 1961 C CA . ASN A 1 257 ? -7.115 2.785 4.048 1.00 89.38 257 ASN A CA 1
ATOM 1962 C C . ASN A 1 257 ? -6.289 1.899 3.101 1.00 89.38 257 ASN A C 1
ATOM 1964 O O . ASN A 1 257 ? -6.702 0.785 2.796 1.00 89.38 257 ASN A O 1
ATOM 1968 N N . VAL A 1 258 ? -5.155 2.391 2.606 1.00 92.56 258 VAL A N 1
ATOM 1969 C CA . VAL A 1 258 ? -4.222 1.635 1.769 1.00 92.56 258 VAL A CA 1
ATOM 1970 C C . VAL A 1 258 ? -2.930 1.419 2.543 1.00 92.56 258 VAL A C 1
ATOM 1972 O O . VAL A 1 258 ? -2.341 2.376 3.039 1.00 92.56 258 VAL A O 1
ATOM 1975 N N . ILE A 1 259 ? -2.480 0.174 2.641 1.00 93.00 259 ILE A N 1
ATOM 1976 C CA . ILE A 1 259 ? -1.190 -0.205 3.220 1.00 93.00 259 ILE A CA 1
ATOM 1977 C C . ILE A 1 259 ? -0.305 -0.710 2.090 1.00 93.00 259 ILE A C 1
ATOM 1979 O O . ILE A 1 259 ? -0.681 -1.631 1.362 1.00 93.00 259 ILE A O 1
ATOM 1983 N N . ILE A 1 260 ? 0.864 -0.097 1.961 1.00 92.38 260 ILE A N 1
ATOM 1984 C CA . ILE A 1 260 ? 1.875 -0.453 0.976 1.00 92.38 260 ILE A CA 1
ATOM 1985 C C . ILE A 1 260 ? 2.928 -1.313 1.681 1.00 92.38 260 ILE A C 1
ATOM 1987 O O . ILE A 1 260 ? 3.534 -0.888 2.665 1.00 92.38 260 ILE A O 1
ATOM 1991 N N . LEU A 1 261 ? 3.111 -2.533 1.186 1.00 91.25 261 LEU A N 1
ATOM 1992 C CA . LEU A 1 261 ? 4.051 -3.528 1.688 1.00 91.25 261 LEU A CA 1
ATOM 1993 C C . LEU A 1 261 ? 5.265 -3.584 0.759 1.00 91.25 261 LEU A C 1
ATOM 1995 O O . LEU A 1 261 ? 5.111 -3.687 -0.461 1.00 91.25 261 LEU A O 1
ATOM 1999 N N . SER A 1 262 ? 6.466 -3.530 1.333 1.00 87.56 262 SER A N 1
ATOM 2000 C CA . SER A 1 262 ? 7.728 -3.570 0.580 1.00 87.56 262 SER A CA 1
ATOM 2001 C C . SER A 1 262 ? 8.319 -4.979 0.471 1.00 87.56 262 SER A C 1
ATOM 2003 O O . SER A 1 262 ? 9.379 -5.164 -0.124 1.00 87.56 262 SER A O 1
ATOM 2005 N N . ALA A 1 263 ? 7.638 -5.983 1.027 1.00 86.25 263 ALA A N 1
ATOM 2006 C CA . ALA A 1 263 ? 8.103 -7.360 1.049 1.00 86.25 263 ALA A CA 1
ATOM 2007 C C . ALA A 1 263 ? 8.346 -7.955 -0.351 1.00 86.25 263 ALA A C 1
ATOM 2009 O O . ALA A 1 263 ? 7.450 -8.006 -1.193 1.00 86.25 263 ALA A O 1
ATOM 2010 N N . THR A 1 264 ? 9.542 -8.515 -0.552 1.00 85.06 264 THR A N 1
ATOM 2011 C CA . THR A 1 264 ? 9.935 -9.237 -1.778 1.00 85.06 264 THR A CA 1
ATOM 2012 C C . THR A 1 264 ? 9.775 -10.754 -1.656 1.00 85.06 264 THR A C 1
ATOM 2014 O O . THR A 1 264 ? 9.768 -11.482 -2.648 1.00 85.06 264 THR A O 1
ATOM 2017 N N . ASN A 1 265 ? 9.657 -11.259 -0.427 1.00 87.56 265 ASN A N 1
ATOM 2018 C CA . ASN A 1 265 ? 9.557 -12.680 -0.116 1.00 87.56 265 ASN A CA 1
ATOM 2019 C C . ASN A 1 265 ? 8.657 -12.924 1.107 1.00 87.56 265 ASN A C 1
ATOM 2021 O O . ASN A 1 265 ? 8.294 -12.002 1.836 1.00 87.56 265 ASN A O 1
ATOM 2025 N N . ILE A 1 266 ? 8.294 -14.191 1.341 1.00 89.50 266 ILE A N 1
ATOM 2026 C CA . ILE A 1 266 ? 7.375 -14.574 2.427 1.00 89.50 266 ILE A CA 1
ATOM 2027 C C . ILE A 1 266 ? 7.931 -14.188 3.806 1.00 89.50 266 ILE A C 1
ATOM 2029 O O . ILE A 1 266 ? 7.160 -13.801 4.676 1.00 89.50 266 ILE A O 1
ATOM 2033 N N . ILE A 1 267 ? 9.249 -14.258 4.011 1.00 89.75 267 ILE A N 1
ATOM 2034 C CA . ILE A 1 267 ? 9.873 -13.970 5.312 1.00 89.75 267 ILE A CA 1
ATOM 2035 C C . ILE A 1 267 ? 9.766 -12.476 5.635 1.00 89.75 267 ILE A C 1
ATOM 2037 O O . ILE A 1 267 ? 9.454 -12.105 6.765 1.00 89.75 267 ILE A O 1
ATOM 2041 N N . GLU A 1 268 ? 10.011 -11.614 4.649 1.00 89.56 268 GLU A N 1
ATOM 2042 C CA . GLU A 1 268 ? 9.804 -10.169 4.776 1.00 89.56 268 GLU A CA 1
ATOM 2043 C C . GLU A 1 268 ? 8.331 -9.839 4.998 1.00 89.56 268 GLU A C 1
ATOM 2045 O O . GLU A 1 268 ? 8.019 -9.087 5.917 1.00 89.56 268 GLU A O 1
ATOM 2050 N N . LEU A 1 269 ? 7.426 -10.475 4.249 1.00 90.94 269 LEU A N 1
ATOM 2051 C CA . LEU A 1 269 ? 5.986 -10.301 4.431 1.00 90.94 269 LEU A CA 1
ATOM 2052 C C . LEU A 1 269 ? 5.541 -10.714 5.837 1.00 90.94 269 LEU A C 1
ATOM 2054 O O . LEU A 1 269 ? 4.712 -10.043 6.445 1.00 90.94 269 LEU A O 1
ATOM 2058 N N . ASP A 1 270 ? 6.081 -11.813 6.365 1.00 90.94 270 ASP A N 1
ATOM 2059 C CA . ASP A 1 270 ? 5.798 -12.271 7.723 1.00 90.94 270 ASP A CA 1
ATOM 2060 C C . ASP A 1 270 ? 6.239 -11.232 8.757 1.00 90.94 270 ASP A C 1
ATOM 2062 O O . ASP A 1 270 ? 5.462 -10.893 9.648 1.00 90.94 270 ASP A O 1
ATOM 2066 N N . ARG A 1 271 ? 7.442 -10.669 8.596 1.00 91.06 271 ARG A N 1
ATOM 2067 C CA . ARG A 1 271 ? 7.964 -9.614 9.475 1.00 91.06 271 ARG A CA 1
ATOM 2068 C C . ARG A 1 271 ? 7.129 -8.341 9.408 1.00 91.06 271 ARG A C 1
ATOM 2070 O O . ARG A 1 271 ? 6.751 -7.824 10.456 1.00 91.06 271 ARG A O 1
ATOM 2077 N N . GLU A 1 272 ? 6.842 -7.846 8.206 1.00 91.00 272 GLU A N 1
ATOM 2078 C CA . GLU A 1 272 ? 6.005 -6.659 7.993 1.00 91.00 272 GLU A CA 1
ATOM 2079 C C . GLU A 1 272 ? 4.613 -6.860 8.598 1.00 91.00 272 GLU A C 1
ATOM 2081 O O . GLU A 1 272 ? 4.116 -5.993 9.318 1.00 91.00 272 GLU A O 1
ATOM 2086 N N . TRP A 1 273 ? 4.014 -8.034 8.383 1.00 90.94 273 TRP A N 1
ATOM 2087 C CA . TRP A 1 273 ? 2.716 -8.386 8.944 1.00 90.94 273 TRP A CA 1
ATOM 2088 C C . TRP A 1 273 ? 2.716 -8.405 10.473 1.00 90.94 273 TRP A C 1
ATOM 2090 O O . TRP A 1 273 ? 1.822 -7.835 11.094 1.00 90.94 273 TRP A O 1
ATOM 2100 N N . ASP A 1 274 ? 3.702 -9.046 11.098 1.00 90.38 274 ASP A N 1
ATOM 2101 C CA . ASP A 1 274 ? 3.763 -9.133 12.558 1.00 90.38 274 ASP A CA 1
ATOM 2102 C C . ASP A 1 274 ? 3.920 -7.741 13.186 1.00 90.38 274 ASP A C 1
ATOM 2104 O O . ASP A 1 274 ? 3.221 -7.414 14.148 1.00 90.38 274 ASP A O 1
ATOM 2108 N N . CYS A 1 275 ? 4.755 -6.886 12.584 1.00 88.75 275 CYS A N 1
ATOM 2109 C CA . CYS A 1 275 ? 4.901 -5.488 12.993 1.00 88.75 275 CYS A CA 1
ATOM 2110 C C . CYS A 1 275 ? 3.586 -4.717 12.820 1.00 88.75 275 CYS A C 1
ATOM 2112 O O . CYS A 1 275 ? 3.173 -3.984 13.716 1.00 88.75 275 CYS A O 1
ATOM 2114 N N . LEU A 1 276 ? 2.878 -4.923 11.705 1.00 87.50 276 LEU A N 1
ATOM 2115 C CA . LEU A 1 276 ? 1.568 -4.319 11.470 1.00 87.50 276 LEU A CA 1
ATOM 2116 C C . LEU A 1 276 ? 0.550 -4.734 12.547 1.00 87.50 276 LEU A C 1
ATOM 2118 O O . LEU A 1 276 ? -0.204 -3.900 13.049 1.00 87.50 276 LEU A O 1
ATOM 2122 N N . ILE A 1 277 ? 0.533 -6.004 12.955 1.00 86.25 277 ILE A N 1
ATOM 2123 C CA . ILE A 1 277 ? -0.353 -6.487 14.024 1.00 86.25 277 ILE A CA 1
ATOM 2124 C C . ILE A 1 277 ? 0.019 -5.890 15.393 1.00 86.25 277 ILE A C 1
ATOM 2126 O O . ILE A 1 277 ? -0.865 -5.536 16.176 1.00 86.25 277 ILE A O 1
ATOM 2130 N N . GLU A 1 278 ? 1.307 -5.738 15.699 1.00 85.25 278 GLU A N 1
ATOM 2131 C CA . GLU A 1 278 ? 1.771 -5.080 16.932 1.00 85.25 278 GLU A CA 1
ATOM 2132 C C . GLU A 1 278 ? 1.370 -3.592 16.963 1.00 85.25 278 GLU A C 1
ATOM 2134 O O . GLU A 1 278 ? 0.807 -3.108 17.952 1.00 85.25 278 GLU A O 1
ATOM 2139 N N . LEU A 1 279 ? 1.552 -2.884 15.846 1.00 81.31 279 LEU A N 1
ATOM 2140 C CA . LEU A 1 279 ? 1.161 -1.481 15.687 1.00 81.31 279 LEU A CA 1
ATOM 2141 C C . LEU A 1 279 ? -0.355 -1.291 15.788 1.00 81.31 279 LEU A C 1
ATOM 2143 O O . LEU A 1 279 ? -0.837 -0.368 16.438 1.00 81.31 279 LEU A O 1
ATOM 2147 N N . THR A 1 280 ? -1.139 -2.189 15.198 1.00 71.88 280 THR A N 1
ATOM 2148 C CA . THR A 1 280 ? -2.608 -2.092 15.221 1.00 71.88 280 THR A CA 1
ATOM 2149 C C . THR A 1 280 ? -3.204 -2.366 16.588 1.00 71.88 280 THR A C 1
ATOM 2151 O O . THR A 1 280 ? -4.198 -1.738 16.944 1.00 71.88 280 THR A O 1
ATOM 2154 N N . ARG A 1 281 ? -2.578 -3.227 17.394 1.00 71.94 281 ARG A N 1
ATOM 2155 C CA . ARG A 1 281 ? -2.944 -3.402 18.808 1.00 71.94 281 ARG A CA 1
ATOM 2156 C C . ARG A 1 281 ? -2.667 -2.156 19.643 1.00 71.94 281 ARG A C 1
ATOM 2158 O O . ARG A 1 281 ? -3.401 -1.891 20.588 1.00 71.94 281 ARG A O 1
ATOM 2165 N N . SER A 1 282 ? -1.630 -1.409 19.279 1.00 65.31 282 SER A N 1
ATOM 2166 C CA . SER A 1 282 ? -1.187 -0.213 19.999 1.00 65.31 282 SER A CA 1
ATOM 2167 C C . SER A 1 282 ? -1.971 1.042 19.589 1.00 65.31 282 SER A C 1
ATOM 2169 O O . SER A 1 282 ? -2.243 1.901 20.423 1.00 65.31 282 SER A O 1
ATOM 2171 N N . SER A 1 283 ? -2.375 1.126 18.317 1.00 57.69 283 SER A N 1
ATOM 2172 C CA . SER A 1 283 ? -2.953 2.332 17.701 1.00 57.69 283 SER A CA 1
ATOM 2173 C C . SER A 1 283 ? -4.418 2.181 17.261 1.00 57.69 283 SER A C 1
ATOM 2175 O O . SER A 1 283 ? -5.055 3.173 16.919 1.00 57.69 283 SER A O 1
ATOM 2177 N N . GLY A 1 284 ? -4.975 0.964 17.257 1.00 55.72 284 GLY A N 1
ATOM 2178 C CA . GLY A 1 284 ? -6.406 0.694 17.053 1.00 55.72 284 GLY A CA 1
ATOM 2179 C C . GLY A 1 284 ? -6.944 0.807 15.619 1.00 55.72 284 GLY A C 1
ATOM 2180 O O . GLY A 1 284 ? -8.159 0.811 15.442 1.00 55.72 284 GLY A O 1
ATOM 2181 N N . PHE A 1 285 ? -6.097 0.907 14.585 1.00 58.25 285 PHE A N 1
ATOM 2182 C CA . PHE A 1 285 ? -6.570 1.154 13.210 1.00 58.25 285 PHE A CA 1
ATOM 2183 C C . PHE A 1 285 ? -7.015 -0.096 12.423 1.00 58.25 285 PHE A C 1
ATOM 2185 O O . PHE A 1 285 ? -7.728 0.053 11.434 1.00 58.25 285 PHE A O 1
ATOM 2192 N N . LEU A 1 286 ? -6.633 -1.313 12.836 1.00 55.41 286 LEU A N 1
ATOM 2193 C CA . LEU A 1 286 ? -7.262 -2.552 12.356 1.00 55.41 286 LEU A CA 1
ATOM 2194 C C . LEU A 1 286 ? -8.113 -3.128 13.485 1.00 55.41 286 LEU A C 1
ATOM 2196 O O . LEU A 1 286 ? -7.603 -3.410 14.570 1.00 55.41 286 LEU A O 1
ATOM 2200 N N . ALA A 1 287 ? -9.402 -3.344 13.225 1.00 50.50 287 ALA A N 1
ATOM 2201 C CA . ALA A 1 287 ? -10.232 -4.096 14.153 1.00 50.50 287 ALA A CA 1
ATOM 2202 C C . ALA A 1 287 ? -9.830 -5.576 14.079 1.00 50.50 287 ALA A C 1
ATOM 2204 O O . ALA A 1 287 ? -9.965 -6.232 13.042 1.00 50.50 287 ALA A O 1
ATOM 2205 N N . LEU A 1 288 ? -9.301 -6.086 15.188 1.00 54.88 288 LEU A N 1
ATOM 2206 C CA . LEU A 1 288 ? -8.920 -7.483 15.330 1.00 54.88 288 LEU A CA 1
ATOM 2207 C C . LEU A 1 288 ? -10.161 -8.263 15.766 1.00 54.88 288 LEU A C 1
ATOM 2209 O O . LEU A 1 288 ? -10.485 -8.345 16.950 1.00 54.88 288 LEU A O 1
ATOM 2213 N N . VAL A 1 289 ? -10.901 -8.776 14.788 1.00 49.94 289 VAL A N 1
ATOM 2214 C CA . VAL A 1 289 ? -12.053 -9.646 15.033 1.00 49.94 289 VAL A CA 1
ATOM 2215 C C . VAL A 1 289 ? -11.524 -11.079 15.135 1.00 49.94 289 VAL A C 1
ATOM 2217 O O . VAL A 1 289 ? -10.583 -11.453 14.446 1.00 49.94 289 VAL A O 1
ATOM 2220 N N . GLY A 1 290 ? -12.049 -11.893 16.053 1.00 41.31 290 GLY A N 1
ATOM 2221 C CA . GLY A 1 290 ? -11.573 -13.271 16.224 1.00 41.31 290 GLY A CA 1
ATOM 2222 C C . GLY A 1 290 ? -11.564 -14.062 14.905 1.00 41.31 290 GLY A C 1
ATOM 2223 O O . GLY A 1 290 ? -12.408 -13.836 14.037 1.00 41.31 290 GLY A O 1
ATOM 2224 N N . ALA A 1 291 ? -10.604 -14.984 14.767 1.00 38.84 291 ALA A N 1
ATOM 2225 C CA . ALA A 1 291 ? -10.400 -15.794 13.566 1.00 38.84 291 ALA A CA 1
ATOM 2226 C C . ALA A 1 291 ? -11.707 -16.403 13.035 1.00 38.84 291 ALA A C 1
ATOM 2228 O O . ALA A 1 291 ? -12.494 -16.986 13.790 1.00 38.84 291 ALA A O 1
ATOM 2229 N N . PHE A 1 292 ? -11.920 -16.316 11.720 1.00 42.50 292 PHE A N 1
ATOM 2230 C CA . PHE A 1 292 ? -13.088 -16.920 11.095 1.00 42.50 292 PHE A CA 1
ATOM 2231 C C . PHE A 1 292 ? -12.919 -18.442 11.036 1.00 42.50 292 PHE A C 1
ATOM 2233 O O . PHE A 1 292 ? -12.134 -18.974 10.249 1.00 42.50 292 PHE A O 1
ATOM 2240 N N . VAL A 1 293 ? -13.680 -19.171 11.855 1.00 36.06 293 VAL A N 1
ATOM 2241 C CA . VAL A 1 293 ? -13.826 -20.620 11.695 1.00 36.06 293 VAL A CA 1
ATOM 2242 C C . VAL A 1 293 ? -14.784 -20.847 10.532 1.00 36.06 293 VAL A C 1
ATOM 2244 O O . VAL A 1 293 ? -16.004 -20.804 10.696 1.00 36.06 293 VAL A O 1
ATOM 2247 N N . SER A 1 294 ? -14.233 -21.093 9.340 1.00 35.97 294 SER A N 1
ATOM 2248 C CA . SER A 1 294 ? -15.009 -21.671 8.245 1.00 35.97 294 SER A CA 1
ATOM 2249 C C . SER A 1 294 ? -15.630 -22.966 8.766 1.00 35.97 294 SER A C 1
ATOM 2251 O O . SER A 1 294 ? -14.925 -23.939 9.040 1.00 35.97 294 SER A O 1
ATOM 2253 N N . LYS A 1 295 ? -16.956 -22.984 8.937 1.00 33.81 295 LYS A N 1
ATOM 2254 C CA . LYS A 1 295 ? -17.705 -24.232 9.073 1.00 33.81 295 LYS A CA 1
ATOM 2255 C C . LYS A 1 295 ? -17.605 -24.939 7.726 1.00 33.81 295 LYS A C 1
ATOM 2257 O O . LYS A 1 295 ? -18.498 -24.826 6.894 1.00 33.81 295 LYS A O 1
ATOM 2262 N N . HIS A 1 296 ? -16.495 -25.634 7.496 1.00 32.44 296 HIS A N 1
ATOM 2263 C CA . HIS A 1 296 ? -16.421 -26.659 6.471 1.00 32.44 296 HIS A CA 1
ATOM 2264 C C . HIS A 1 296 ? -17.472 -27.708 6.840 1.00 32.44 296 HIS A C 1
ATOM 2266 O O . HIS A 1 296 ? -17.236 -28.592 7.664 1.00 32.44 296 HIS A O 1
ATOM 2272 N N . LEU A 1 297 ? -18.664 -27.579 6.259 1.00 35.34 297 LEU A N 1
ATOM 2273 C CA . LEU A 1 297 ? -19.562 -28.705 6.082 1.00 35.34 297 LEU A CA 1
ATOM 2274 C C . LEU A 1 297 ? -18.794 -29.701 5.216 1.00 35.34 297 LEU A C 1
ATOM 2276 O O . LEU A 1 297 ? -18.723 -29.563 3.998 1.00 35.34 297 LEU A O 1
ATOM 2280 N N . ARG A 1 298 ? -18.160 -30.686 5.859 1.00 28.09 298 ARG A N 1
ATOM 2281 C CA . ARG A 1 298 ? -17.814 -31.934 5.187 1.00 28.09 298 ARG A CA 1
ATOM 2282 C C . ARG A 1 298 ? -19.140 -32.575 4.811 1.00 28.09 298 ARG A C 1
ATOM 2284 O O . ARG A 1 298 ? -19.750 -33.251 5.632 1.00 28.09 298 ARG A O 1
ATOM 2291 N N . THR A 1 299 ? -19.594 -32.337 3.590 1.00 33.53 299 THR A N 1
ATOM 2292 C CA . THR A 1 299 ? -20.555 -33.226 2.955 1.00 33.53 299 THR A CA 1
ATOM 2293 C C . THR A 1 299 ? -19.843 -34.561 2.768 1.00 33.53 299 THR A C 1
ATOM 2295 O O . THR A 1 299 ? -18.954 -34.724 1.934 1.00 33.53 299 THR A O 1
ATOM 2298 N N . THR A 1 300 ? -20.155 -35.519 3.635 1.00 31.03 300 THR A N 1
ATOM 2299 C CA . THR A 1 300 ? -19.866 -36.924 3.371 1.00 31.03 300 THR A CA 1
ATOM 2300 C C . THR A 1 300 ? -20.597 -37.317 2.090 1.00 31.03 300 THR A C 1
ATOM 2302 O O . THR A 1 300 ? -21.770 -37.002 1.915 1.00 31.03 300 THR A O 1
ATOM 2305 N N . LEU A 1 301 ? -19.890 -38.003 1.190 1.00 40.22 301 LEU A N 1
ATOM 2306 C CA . LEU A 1 301 ? -20.342 -38.472 -0.131 1.00 40.22 301 LEU A CA 1
ATOM 2307 C C . LEU A 1 301 ? -21.601 -39.372 -0.118 1.00 40.22 301 LEU A C 1
ATOM 2309 O O . LEU A 1 301 ? -22.017 -39.846 -1.167 1.00 40.22 301 LEU A O 1
ATOM 2313 N N . SER A 1 302 ? -22.204 -39.619 1.045 1.00 42.75 302 SER A N 1
ATOM 2314 C CA . SER A 1 302 ? -23.397 -40.445 1.235 1.00 42.75 302 SER A CA 1
ATOM 2315 C C . SER A 1 302 ? -24.727 -39.723 0.980 1.00 42.75 302 SER A C 1
ATOM 2317 O O . SER A 1 302 ? -25.739 -40.406 0.882 1.00 42.75 302 SER A O 1
ATOM 2319 N N . ASP A 1 303 ? -24.743 -38.391 0.840 1.00 36.97 303 ASP A N 1
ATOM 2320 C CA . ASP A 1 303 ? -25.998 -37.618 0.737 1.00 36.97 303 ASP A CA 1
ATOM 2321 C C . ASP A 1 303 ? -26.356 -37.176 -0.695 1.00 36.97 303 ASP A C 1
ATOM 2323 O O . ASP A 1 303 ? -27.367 -36.508 -0.909 1.00 36.97 303 ASP A O 1
ATOM 2327 N N . VAL A 1 304 ? -25.562 -37.558 -1.703 1.00 40.03 304 VAL A N 1
ATOM 2328 C CA . VAL A 1 304 ? -25.888 -37.289 -3.113 1.00 40.03 304 VAL A CA 1
ATOM 2329 C C . VAL A 1 304 ? -26.609 -38.504 -3.699 1.00 40.03 304 VAL A C 1
ATOM 2331 O O . VAL A 1 304 ? -26.013 -39.338 -4.377 1.00 40.03 304 VAL A O 1
ATOM 2334 N N . CYS A 1 305 ? -27.911 -38.614 -3.432 1.00 34.69 305 CYS A N 1
ATOM 2335 C CA . CYS A 1 305 ? -28.787 -39.474 -4.223 1.00 34.69 305 CYS A CA 1
ATOM 2336 C C . CYS A 1 305 ? -28.965 -38.793 -5.590 1.00 34.69 305 CYS A C 1
ATOM 2338 O O . CYS A 1 305 ? -29.704 -37.819 -5.720 1.00 34.69 305 CYS A O 1
ATOM 2340 N N . VAL A 1 306 ? -28.194 -39.229 -6.587 1.00 38.53 306 VAL A N 1
ATOM 2341 C CA . VAL A 1 306 ? -28.317 -38.741 -7.964 1.00 38.53 306 VAL A CA 1
ATOM 2342 C C . VAL A 1 306 ? -29.537 -39.416 -8.588 1.00 38.53 306 VAL A C 1
ATOM 2344 O O . VAL A 1 306 ? -29.437 -40.533 -9.093 1.00 38.53 306 VAL A O 1
ATOM 2347 N N . ASP A 1 307 ? -30.687 -38.748 -8.554 1.00 31.86 307 ASP A N 1
ATOM 2348 C CA . ASP A 1 307 ? -31.835 -39.128 -9.377 1.00 31.86 307 ASP A CA 1
ATOM 2349 C C . ASP A 1 307 ? -31.522 -38.794 -10.845 1.00 31.86 307 ASP A C 1
ATOM 2351 O O . ASP A 1 307 ? -31.712 -37.674 -11.321 1.00 31.86 307 ASP A O 1
ATOM 2355 N N . PHE A 1 308 ? -31.003 -39.781 -11.577 1.00 32.75 308 PHE A N 1
ATOM 2356 C CA . PHE A 1 308 ? -30.950 -39.752 -13.036 1.00 32.75 308 PHE A CA 1
ATOM 2357 C C . PHE A 1 308 ? -32.369 -39.951 -13.586 1.00 32.75 308 PHE A C 1
ATOM 2359 O O . PHE A 1 308 ? -32.799 -41.076 -13.838 1.00 32.75 308 PHE A O 1
ATOM 2366 N N . GLN A 1 309 ? -33.101 -38.859 -13.811 1.00 35.81 309 GLN A N 1
ATOM 2367 C CA . GLN A 1 309 ? -34.210 -38.885 -14.761 1.00 35.81 309 GLN A CA 1
ATOM 2368 C C . GLN A 1 309 ? -33.642 -38.791 -16.180 1.00 35.81 309 GLN A C 1
ATOM 2370 O O . GLN A 1 309 ? -33.186 -37.741 -16.629 1.00 35.81 309 GLN A O 1
ATOM 2375 N N . PHE A 1 310 ? -33.654 -39.937 -16.863 1.00 34.53 310 PHE A N 1
ATOM 2376 C CA . PHE A 1 310 ? -33.531 -40.055 -18.311 1.00 34.53 310 PHE A CA 1
ATOM 2377 C C . PHE A 1 310 ? -34.499 -39.073 -18.993 1.00 34.53 310 PHE A C 1
ATOM 2379 O O . PHE A 1 310 ? -35.714 -39.184 -18.831 1.00 34.53 310 PHE A O 1
ATOM 2386 N N . LEU A 1 311 ? -33.964 -38.125 -19.767 1.00 35.75 311 LEU A N 1
ATOM 2387 C CA . LEU A 1 311 ? -34.731 -37.440 -20.803 1.00 35.75 311 LEU A CA 1
ATOM 2388 C C . LEU A 1 311 ? -34.800 -38.371 -22.021 1.00 35.75 311 LEU A C 1
ATOM 2390 O O . LEU A 1 311 ? -33.889 -3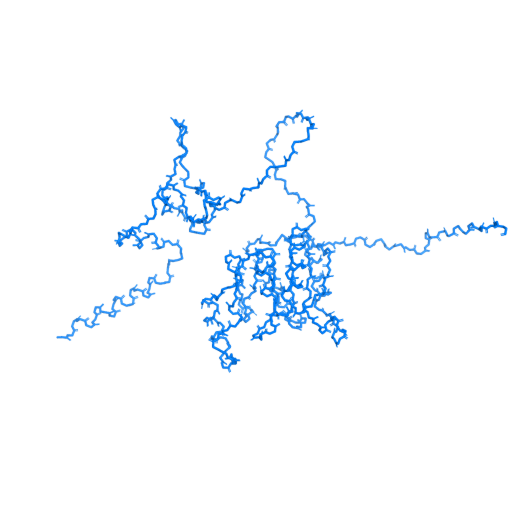8.395 -22.846 1.00 35.75 311 LEU A O 1
ATOM 2394 N N . ASP A 1 312 ? -35.887 -39.130 -22.120 1.00 37.44 312 ASP A N 1
ATOM 2395 C CA . ASP A 1 312 ? -36.433 -39.545 -23.410 1.00 37.44 312 ASP A CA 1
ATOM 2396 C C . ASP A 1 312 ? -37.160 -38.339 -24.009 1.00 37.44 312 ASP A C 1
ATOM 2398 O O . ASP A 1 312 ? -38.113 -37.874 -23.396 1.00 37.44 312 ASP A O 1
ATOM 2402 N N . PHE A 1 313 ? -36.740 -37.840 -25.177 1.00 37.19 313 PHE A N 1
ATOM 2403 C CA . PHE A 1 313 ? -37.644 -37.286 -26.199 1.00 37.19 313 PHE A CA 1
ATOM 2404 C C . PHE A 1 313 ? -36.908 -37.098 -27.543 1.00 37.19 313 PHE A C 1
ATOM 2406 O O . PHE A 1 313 ? -36.127 -36.163 -27.693 1.00 37.19 313 PHE A O 1
ATOM 2413 N N . LEU A 1 314 ? -37.270 -37.991 -28.482 1.00 41.88 314 LEU A N 1
ATOM 2414 C CA . LEU A 1 314 ? -37.229 -37.942 -29.961 1.00 41.88 314 LEU A CA 1
ATOM 2415 C C . LEU A 1 314 ? -35.885 -37.808 -30.697 1.00 41.88 314 LEU A C 1
ATOM 2417 O O . LEU A 1 314 ? -35.315 -36.699 -30.750 1.00 41.88 314 LEU A O 1
#

pLDDT: mean 71.05, std 21.89, range [23.92, 95.5]

Radius of gyration: 27.11 Å; chains: 1; bounding box: 80×79×60 Å

Sequence (314 aa):
MNVVAGISVLLGTFIILFSELLLSIDIWAFLLTCKVRYCSLYDQGYTSIGSIHDTVPNALLGVNDSDNSKEKFRPAYLLPDGRLERAGRAKKCSPPVSGCFSSISNGLKSVDLHKNGMLKALVIAVGDEILFGSIADQLGPSLCRKLCSIGWTVSQIAVVRNDVDSVAEEVERRKSENDMVFIYGGVGPLHSDVTVAGVAKAFGVRVAPDEEFEEYLRHLISDKCTGDRNEMAQLPEGITELLHHEKLPVPLIKCQNVIILSATNIIELDREWDCLIELTRSSGFLALVGAFVSKHLRTTLSDVCVDFQFLDFL

Organism: NCBI:txid479676

Secondary structure (DSSP, 8-state):
--SHHHHHHHHHHHHHHHTTS-SSSHHHHHHHHTT----TTGGGT-SS---TTTB---GGGEE--TT-SS-EE--GGG-S-GGGTTTTB---PPPPP----------------------EEEEEEE-HHHHTTSS---HHHHHHHHHHHTTPEEEEEEEE-SSHHHHHHHHHHHTTT-SEEEEESS-SSSTT--HHHHHHHHHT--EEE-HHHHHHHHHHSTT---SSS-GGGEEETTTEEEE--TT-SSPEEEETTEEEE--SSHHHHHHHHHHHHHHHHHH--S--PPP---------TTS-----------

InterPro domains:
  IPR001453 MoaB/Mog domain [PF00994] (123-216)
  IPR001453 MoaB/Mog domain [SM00852] (122-255)
  IPR002500 Phosphoadenosine phosphosulphate reductase domain [PF01507] (26-57)
  IPR014729 Rossmann-like alpha/beta/alpha sandwich fold [G3DSA:3.40.50.620] (24-93)
  IPR036425 MoaB/Mog-like domain superfamily [G3DSA:3.40.980.10] (118-267)
  IPR036425 MoaB/Mog-like domain superfamily [SSF53218] (118-242)